Protein AF-0000000077068720 (afdb_homodimer)

Foldseek 3Di:
DFDDPVVQVVFAWDFKKKWWKDFPQPWTWIWIWTAGPVQKIKIKIKIFQADFFKKWKWWADAQDQVVHCPVLHFGAAPPPFWDFEQPDPGHRLTGPFIFGDPNGITIDIGMHRSAGCDDPNHSARHKMWIANAGQCRLPPPPPCCRGHSCRHHTGIMTGMHTDDPD/DFDDPVVQVVFAWDFKKKWWKDFPQPWTKIWIWTAGPVQKIKIKIKIFQADFFKKWKWWADAQDQVVHCPVLHFGAAPPPFWDFEQPDPGHRLTGPFIFGDPNGITIDIGMHRSAGCDDPSHSARHKMWIANAGQCRLPPPDPCCRGHSCRHHTGIMTGMHTDDPD

InterPro domains:
  IPR001424 Superoxide dismutase, copper/zinc binding domain [PF00080] (27-160)
  IPR001424 Superoxide dismutase, copper/zinc binding domain [PR00068] (56-78)
  IPR001424 Superoxide dismutase, copper/zinc binding domain [PR00068] (92-101)
  IPR001424 Superoxide dismutase, copper/zinc binding domain [PR00068] (110-132)
  IPR001424 Superoxide dismutase, copper/zinc binding domain [PR00068] (135-161)
  IPR001424 Superoxide dismutase, copper/zinc binding domain [cd00305] (16-157)
  IPR018152 Superoxide dismutase, copper/zinc, binding site [PS00087] (56-66)
  IPR018152 Superoxide dismutase, copper/zinc, binding site [PS00332] (149-160)
  IPR024134 Superoxide dismutase (Cu/Zn) / superoxide dismutase copper chaperone [PTHR10003] (12-163)
  IPR036423 Superoxide dismutase-like, copper/zinc binding domain superfamily [G3DSA:2.60.40.200] (13-165)
  IPR036423 Superoxide dismutase-like, copper/zinc binding domain superfamily [SSF49329] (17-161)

Solvent-accessible surface area (backbone atoms only — not comparable to full-atom values): 15908 Å² total; per-residue (Å²): 99,67,56,56,66,70,65,48,73,75,37,60,74,74,42,31,33,30,23,58,34,44,39,94,75,66,25,33,34,43,40,38,38,39,22,23,72,84,41,36,20,40,37,36,38,39,37,33,66,41,67,64,44,47,17,14,31,33,30,22,55,16,16,26,54,90,67,43,58,65,49,15,58,57,62,24,41,93,81,72,49,46,30,19,30,58,46,43,85,61,25,26,48,20,30,60,30,62,47,64,23,81,50,44,77,20,71,44,75,49,57,38,67,59,54,29,71,57,74,95,65,30,44,54,8,10,16,45,37,36,25,64,28,45,41,47,38,37,66,73,72,50,95,46,10,50,68,62,12,57,13,68,54,71,50,24,28,25,42,24,5,32,39,80,68,126,98,68,56,58,67,70,65,47,73,74,39,59,74,73,41,32,32,30,23,57,34,43,40,92,74,66,27,33,32,42,39,38,39,39,24,25,72,84,41,36,19,41,37,34,40,39,37,32,65,40,66,63,42,46,18,14,32,33,30,22,55,15,15,26,54,89,67,44,55,66,49,13,58,57,63,22,40,94,80,72,50,46,31,19,31,59,46,45,85,62,25,25,51,19,30,58,31,60,47,64,23,82,50,45,78,20,72,44,75,49,57,38,66,58,55,28,73,57,73,97,66,30,45,55,6,10,17,45,37,37,25,63,28,45,40,48,38,36,66,74,74,51,94,47,11,49,69,63,12,57,14,67,55,70,49,28,29,25,41,24,6,32,38,79,69,129

Radius of gyration: 20.24 Å; Cα contacts (8 Å, |Δi|>4): 1015; chains: 2; bounding box: 41×58×46 Å

Sequence (332 aa):
MAVDKAKFETSPPVARAVCILASSDDVKGTIEFIQNEQGITKVTGKVTSLAPGDHGFHIHQFGDYTSGCVSAGSHFNPAGKNHGGPRDGERHAGDLGNITSTGGDTKIELYDDQIPLTGPNSIIGRSVVVHADPDDLGKDGHPDSLTTGHAGARLACGVIGSTKLQMAVDKAKFETSPPVARAVCILASSDDVKGTIEFIQNEQGITKVTGKVTSLAPGDHGFHIHQFGDYTSGCVSAGSHFNPAGKNHGGPRDGERHAGDLGNITSTGGDTKIELYDDQIPLTGPNSIIGRSVVVHADPDDLGKDGHPDSLTTGHAGARLACGVIGSTKLQ

Nearest PDB structures (foldseek):
  4oja-assembly1_A-2  TM=9.732E-01  e=2.237E-21  Hydra vulgaris
  1xso-assembly1_B  TM=9.832E-01  e=4.461E-20  Xenopus laevis
  2zkx-assembly1_B  TM=9.744E-01  e=2.936E-19  Homo sapiens
  3cqp-assembly2_B  TM=9.691E-01  e=7.924E-17  Homo sapiens
  6fp6-assembly10_T  TM=9.592E-01  e=7.092E-17  Homo sapiens

Structure (mmCIF, N/CA/C/O backbone):
data_AF-0000000077068720-model_v1
#
loop_
_entity.id
_entity.type
_entity.pdbx_description
1 polymer 'Superoxide dismutase'
#
loop_
_atom_site.group_PDB
_atom_site.id
_atom_site.type_symbol
_atom_site.label_atom_id
_atom_site.label_alt_id
_atom_site.label_comp_id
_atom_site.label_asym_id
_atom_site.label_entity_id
_atom_site.label_seq_id
_atom_site.pdbx_PDB_ins_code
_atom_site.Cartn_x
_atom_site.Cartn_y
_atom_site.Cartn_z
_atom_site.occupancy
_atom_site.B_iso_or_equiv
_atom_site.auth_seq_id
_atom_site.auth_comp_id
_atom_site.auth_asym_id
_atom_site.auth_atom_id
_atom_site.pdbx_PDB_model_num
ATOM 1 N N . MET A 1 1 ? -4.273 28.109 0.406 1 55.69 1 MET A N 1
ATOM 2 C CA . MET A 1 1 ? -5.652 28.203 0.87 1 55.69 1 MET A CA 1
ATOM 3 C C . MET A 1 1 ? -6.277 26.812 0.983 1 55.69 1 MET A C 1
ATOM 5 O O . MET A 1 1 ? -5.918 25.906 0.231 1 55.69 1 MET A O 1
ATOM 9 N N . ALA A 1 2 ? -7.016 26.609 2.133 1 65.44 2 ALA A N 1
ATOM 10 C CA . ALA A 1 2 ? -7.699 25.328 2.344 1 65.44 2 ALA A CA 1
ATOM 11 C C . ALA A 1 2 ? -8.609 25 1.166 1 65.44 2 ALA A C 1
ATOM 13 O O . ALA A 1 2 ? -9.266 25.875 0.605 1 65.44 2 ALA A O 1
ATOM 14 N N . VAL A 1 3 ? -8.383 23.844 0.669 1 76.69 3 VAL A N 1
ATOM 15 C CA . VAL A 1 3 ? -9.211 23.375 -0.442 1 76.69 3 VAL A CA 1
ATOM 16 C C . VAL A 1 3 ? -10.688 23.516 -0.076 1 76.69 3 VAL A C 1
ATOM 18 O O . VAL A 1 3 ? -11.07 23.281 1.072 1 76.69 3 VAL A O 1
ATOM 21 N N . ASP A 1 4 ? -11.398 24.047 -0.954 1 74.69 4 ASP A N 1
ATOM 22 C CA . ASP A 1 4 ? -12.828 24.297 -0.794 1 74.69 4 ASP A CA 1
ATOM 23 C C . ASP A 1 4 ? -13.633 23 -0.887 1 74.69 4 ASP A C 1
ATOM 25 O O . ASP A 1 4 ? -13.688 22.375 -1.948 1 74.69 4 ASP A O 1
ATOM 29 N N . LYS A 1 5 ? -14.312 22.578 0.164 1 85.12 5 LYS A N 1
ATOM 30 C CA . LYS A 1 5 ? -15.18 21.406 0.21 1 85.12 5 LYS A CA 1
ATOM 31 C C . LYS A 1 5 ? -16.234 21.453 -0.891 1 85.12 5 LYS A C 1
ATOM 33 O O . LYS A 1 5 ? -16.578 20.438 -1.487 1 85.12 5 LYS A O 1
ATOM 38 N N . ALA A 1 6 ? -16.75 22.641 -1.134 1 85.56 6 ALA A N 1
ATOM 39 C CA . ALA A 1 6 ? -17.797 22.812 -2.15 1 85.56 6 ALA A CA 1
ATOM 40 C C . ALA A 1 6 ? -17.281 22.391 -3.527 1 85.56 6 ALA A C 1
ATOM 42 O O . ALA A 1 6 ? -18.031 21.844 -4.332 1 85.56 6 ALA A O 1
ATOM 43 N N . LYS A 1 7 ? -16.047 22.672 -3.738 1 87 7 LYS A N 1
ATOM 44 C CA . LYS A 1 7 ? -15.469 22.297 -5.031 1 87 7 LYS A CA 1
ATOM 45 C C . LYS A 1 7 ? -15.336 20.797 -5.168 1 87 7 LYS A C 1
ATOM 47 O O . LYS A 1 7 ? -15.422 20.25 -6.277 1 87 7 LYS A O 1
ATOM 52 N N . PHE A 1 8 ? -15.156 20.078 -4.055 1 92.06 8 PHE A N 1
ATOM 53 C CA . PHE A 1 8 ? -15.078 18.625 -4.09 1 92.06 8 PHE A CA 1
ATOM 54 C C . PHE A 1 8 ? -16.422 18.016 -4.465 1 92.06 8 PHE A C 1
ATOM 56 O O . PHE A 1 8 ? -16.5 17.078 -5.262 1 92.06 8 PHE A O 1
ATOM 63 N N . GLU A 1 9 ? -17.484 18.516 -4.031 1 90.5 9 GLU A N 1
ATOM 64 C CA . GLU A 1 9 ? -18.812 17.922 -4.156 1 90.5 9 GLU A CA 1
ATOM 65 C C . GLU A 1 9 ? -19.375 18.141 -5.555 1 90.5 9 GLU A C 1
ATOM 67 O O . GLU A 1 9 ? -20.359 17.5 -5.938 1 90.5 9 GLU A O 1
ATOM 72 N N . THR A 1 10 ? -18.781 18.922 -6.281 1 89.88 10 THR A N 1
ATOM 73 C CA . THR A 1 10 ? -19.359 19.297 -7.57 1 89.88 10 THR A CA 1
ATOM 74 C C . THR A 1 10 ? -18.812 18.391 -8.68 1 89.88 10 THR A C 1
ATOM 76 O O . THR A 1 10 ? -19.156 18.578 -9.852 1 89.88 10 THR A O 1
ATOM 79 N N . SER A 1 11 ? -17.953 17.531 -8.383 1 92.94 11 SER A N 1
ATOM 80 C CA . SER A 1 11 ? -17.344 16.672 -9.375 1 92.94 11 SER A CA 1
ATOM 81 C C . SER A 1 11 ? -17.344 15.211 -8.922 1 92.94 11 SER A C 1
ATOM 83 O O . SER A 1 11 ? -17.219 14.938 -7.723 1 92.94 11 SER A O 1
ATOM 85 N N . PRO A 1 12 ? -17.516 14.305 -9.789 1 95 12 PRO A N 1
ATOM 86 C CA . PRO A 1 12 ? -17.578 12.883 -9.422 1 95 12 PRO A CA 1
ATOM 87 C C . PRO A 1 12 ? -16.219 12.336 -8.977 1 95 12 PRO A C 1
ATOM 89 O O . PRO A 1 12 ? -15.172 12.844 -9.398 1 95 12 PRO A O 1
ATOM 92 N N . PRO A 1 13 ? -16.25 11.289 -8.195 1 96.69 13 PRO A N 1
ATOM 93 C CA . PRO A 1 13 ? -15.008 10.625 -7.824 1 96.69 13 PRO A CA 1
ATOM 94 C C . PRO A 1 13 ? -14.344 9.906 -9 1 96.69 13 PRO A C 1
ATOM 96 O O . PRO A 1 13 ? -15.039 9.375 -9.867 1 96.69 13 PRO A O 1
ATOM 99 N N . VAL A 1 14 ? -12.969 9.891 -9 1 97.06 14 VAL A N 1
ATOM 100 C CA . VAL A 1 14 ? -12.273 9.211 -10.094 1 97.06 14 VAL A CA 1
ATOM 101 C C . VAL A 1 14 ? -11.367 8.117 -9.523 1 97.06 14 VAL A C 1
ATOM 103 O O . VAL A 1 14 ? -10.898 7.246 -10.258 1 97.06 14 VAL A O 1
ATOM 106 N N . ALA A 1 15 ? -11.102 8.109 -8.266 1 97.94 15 ALA A N 1
ATOM 107 C CA . ALA A 1 15 ? -10.25 7.109 -7.625 1 97.94 15 ALA A CA 1
ATOM 108 C C . ALA A 1 15 ? -10.539 7.02 -6.133 1 97.94 15 ALA A C 1
ATOM 110 O O . ALA A 1 15 ? -11 7.988 -5.52 1 97.94 15 ALA A O 1
ATOM 111 N N . ARG A 1 16 ? -10.32 5.867 -5.547 1 98.5 16 ARG A N 1
ATOM 112 C CA . ARG A 1 16 ? -10.469 5.617 -4.117 1 98.5 16 ARG A CA 1
ATOM 113 C C . ARG A 1 16 ? -9.305 4.801 -3.576 1 98.5 16 ARG A C 1
ATOM 115 O O . ARG A 1 16 ? -8.719 3.99 -4.301 1 98.5 16 ARG A O 1
ATOM 122 N N . ALA A 1 17 ? -8.961 5.012 -2.383 1 98.81 17 ALA A N 1
ATOM 123 C CA . ALA A 1 17 ? -7.895 4.305 -1.687 1 98.81 17 ALA A CA 1
ATOM 124 C C . ALA A 1 17 ? -8.203 4.168 -0.198 1 98.81 17 ALA A C 1
ATOM 126 O O . ALA A 1 17 ? -9.141 4.793 0.307 1 98.81 17 ALA A O 1
ATOM 127 N N . VAL A 1 18 ? -7.469 3.312 0.4 1 98.75 18 VAL A N 1
ATOM 128 C CA . VAL A 1 18 ? -7.652 3.094 1.831 1 98.75 18 VAL A CA 1
ATOM 129 C C . VAL A 1 18 ? -6.309 2.779 2.48 1 98.75 18 VAL A C 1
ATOM 131 O O . VAL A 1 18 ? -5.402 2.254 1.828 1 98.75 18 VAL A O 1
ATOM 134 N N . CYS A 1 19 ? -6.156 3.125 3.664 1 98.44 19 CYS A N 1
ATOM 135 C CA . CYS A 1 19 ? -5.004 2.832 4.508 1 98.44 19 CYS A CA 1
ATOM 136 C C . CYS A 1 19 ? -5.441 2.307 5.867 1 98.44 19 CYS A C 1
ATOM 138 O O . CYS A 1 19 ? -6.25 2.938 6.551 1 98.44 19 CYS A O 1
ATOM 140 N N . ILE A 1 20 ? -4.984 1.198 6.211 1 96.88 20 ILE A N 1
ATOM 141 C CA . ILE A 1 20 ? -5.184 0.667 7.555 1 96.88 20 ILE A CA 1
ATOM 142 C C . ILE A 1 20 ? -3.947 0.951 8.406 1 96.88 20 ILE A C 1
ATOM 144 O O . ILE A 1 20 ? -2.846 0.5 8.086 1 96.88 20 ILE A O 1
ATOM 148 N N . LEU A 1 21 ? -4.164 1.726 9.406 1 96.56 21 LEU A N 1
ATOM 149 C CA . LEU A 1 21 ? -3.09 2.07 10.336 1 96.56 21 LEU A CA 1
ATOM 150 C C . LEU A 1 21 ? -2.887 0.965 11.367 1 96.56 21 LEU A C 1
ATOM 152 O O . LEU A 1 21 ? -3.857 0.427 11.898 1 96.56 21 LEU A O 1
ATOM 156 N N . ALA A 1 22 ? -1.595 0.69 11.609 1 86.69 22 ALA A N 1
ATOM 157 C CA . ALA A 1 22 ? -1.283 -0.235 12.695 1 86.69 22 ALA A CA 1
ATOM 158 C C . ALA A 1 22 ? -0.003 0.176 13.414 1 86.69 22 ALA A C 1
ATOM 160 O O . ALA A 1 22 ? 0.826 0.898 12.859 1 86.69 22 ALA A O 1
ATOM 161 N N . SER A 1 23 ? 0.028 -0.094 14.664 1 82.5 23 SER A N 1
ATOM 162 C CA . SER A 1 23 ? 1.152 0.204 15.547 1 82.5 23 SER A CA 1
ATOM 163 C C . SER A 1 23 ? 1.384 -0.922 16.547 1 82.5 23 SER A C 1
ATOM 165 O O . SER A 1 23 ? 0.547 -1.817 16.688 1 82.5 23 SER A O 1
ATOM 167 N N . SER A 1 24 ? 2.521 -0.772 17.094 1 75.62 24 SER A N 1
ATOM 168 C CA . SER A 1 24 ? 2.779 -1.662 18.219 1 75.62 24 SER A CA 1
ATOM 169 C C . SER A 1 24 ? 2.09 -1.164 19.484 1 75.62 24 SER A C 1
ATOM 171 O O . SER A 1 24 ? 1.878 -1.932 20.438 1 75.62 24 SER A O 1
ATOM 173 N N . ASP A 1 25 ? 1.642 0.045 19.547 1 76.75 25 ASP A N 1
ATOM 174 C CA . ASP A 1 25 ? 1.131 0.675 20.766 1 76.75 25 ASP A CA 1
ATOM 175 C C . ASP A 1 25 ? -0.392 0.79 20.719 1 76.75 25 ASP A C 1
ATOM 177 O O . ASP A 1 25 ? -0.971 1.664 21.375 1 76.75 25 ASP A O 1
ATOM 181 N N . ASP A 1 26 ? -1.127 0.053 20.016 1 88.75 26 ASP A N 1
ATOM 182 C CA . ASP A 1 26 ? -2.578 -0.103 20.016 1 88.75 26 ASP A CA 1
ATOM 183 C C . ASP A 1 26 ? -3.25 0.985 19.188 1 88.75 26 ASP A C 1
ATOM 185 O O . ASP A 1 26 ? -4.477 1.014 19.062 1 88.75 26 ASP A O 1
ATOM 189 N N . VAL A 1 27 ? -2.412 2.01 18.906 1 94.56 27 VAL A N 1
ATOM 190 C CA . VAL A 1 27 ? -2.982 2.996 18 1 94.56 27 VAL A CA 1
ATOM 191 C C . VAL A 1 27 ? -3.359 2.322 16.672 1 94.56 27 VAL A C 1
ATOM 193 O O . VAL A 1 27 ? -2.518 1.691 16.031 1 94.56 27 VAL A O 1
ATOM 196 N N . LYS A 1 28 ? -4.621 2.414 16.297 1 95.06 28 LYS A N 1
ATOM 197 C CA . LYS A 1 28 ? -5.152 1.796 15.094 1 95.06 28 LYS A CA 1
ATOM 198 C C . LYS A 1 28 ? -6.105 2.738 14.367 1 95.06 28 LYS A C 1
ATOM 200 O O . LYS A 1 28 ? -6.582 3.717 14.945 1 95.06 28 LYS A O 1
ATOM 205 N N . GLY A 1 29 ? -6.312 2.43 13.125 1 96.75 29 GLY A N 1
ATOM 206 C CA . GLY A 1 29 ? -7.262 3.256 12.398 1 96.75 29 GLY A CA 1
ATOM 207 C C . GLY A 1 29 ? -7.398 2.873 10.938 1 96.75 29 GLY A C 1
ATOM 208 O O . GLY A 1 29 ? -6.625 2.057 10.43 1 96.75 29 GLY A O 1
ATOM 209 N N . THR A 1 30 ? -8.43 3.357 10.359 1 98.06 30 THR A N 1
ATOM 210 C CA . THR A 1 30 ? -8.656 3.24 8.922 1 98.06 30 THR A CA 1
ATOM 211 C C . THR A 1 30 ? -8.883 4.613 8.297 1 98.06 30 THR A C 1
ATOM 213 O O . THR A 1 30 ? -9.703 5.395 8.781 1 98.06 30 THR A O 1
ATOM 216 N N . ILE A 1 31 ? -8.109 4.926 7.324 1 98.75 31 ILE A N 1
ATOM 217 C CA . ILE A 1 31 ? -8.195 6.188 6.602 1 98.75 31 ILE A CA 1
ATOM 218 C C . ILE A 1 31 ? -8.633 5.926 5.16 1 98.75 31 ILE A C 1
ATOM 220 O O . ILE A 1 31 ? -8.07 5.062 4.484 1 98.75 31 ILE A O 1
ATOM 224 N N . GLU A 1 32 ? -9.57 6.645 4.699 1 98.69 32 GLU A N 1
ATOM 225 C CA . GLU A 1 32 ? -10.078 6.527 3.336 1 98.69 32 GLU A CA 1
ATOM 226 C C . GLU A 1 32 ? -9.766 7.781 2.525 1 98.69 32 GLU A C 1
ATOM 228 O O . GLU A 1 32 ? -9.828 8.898 3.047 1 98.69 32 GLU A O 1
ATOM 233 N N . PHE A 1 33 ? -9.523 7.602 1.296 1 98.75 33 PHE A N 1
ATOM 234 C CA . PHE A 1 33 ? -9.25 8.672 0.347 1 98.75 33 PHE A CA 1
ATOM 235 C C . PHE A 1 33 ? -10.18 8.586 -0.858 1 98.75 33 PHE A C 1
ATOM 237 O O . PHE A 1 33 ? -10.375 7.504 -1.414 1 98.75 33 PHE A O 1
ATOM 244 N N . ILE A 1 34 ? -10.703 9.695 -1.232 1 98.5 34 ILE A N 1
ATOM 245 C CA . ILE A 1 34 ? -11.484 9.789 -2.461 1 98.5 34 ILE A CA 1
ATOM 246 C C . ILE A 1 34 ? -11.031 11.008 -3.268 1 98.5 34 ILE A C 1
ATOM 248 O O . ILE A 1 34 ? -11.062 12.133 -2.77 1 98.5 34 ILE A O 1
ATOM 252 N N . GLN A 1 35 ? -10.609 10.766 -4.43 1 98.12 35 GLN A N 1
ATOM 253 C CA . GLN A 1 35 ? -10.234 11.859 -5.32 1 98.12 35 GLN A CA 1
ATOM 254 C C . GLN A 1 35 ? -11.328 12.125 -6.355 1 98.12 35 GLN A C 1
ATOM 256 O O . GLN A 1 35 ? -11.875 11.188 -6.945 1 98.12 35 GLN A O 1
ATOM 261 N N . ASN A 1 36 ? -11.594 13.383 -6.547 1 97.25 36 ASN A N 1
ATOM 262 C CA . ASN A 1 36 ? -12.555 13.711 -7.598 1 97.25 36 ASN A CA 1
ATOM 263 C C . ASN A 1 36 ? -11.859 14.141 -8.883 1 97.25 36 ASN A C 1
ATOM 265 O O . ASN A 1 36 ? -10.625 14.18 -8.945 1 97.25 36 ASN A O 1
ATOM 269 N N . GLU A 1 37 ? -12.602 14.477 -9.883 1 95.81 37 GLU A N 1
ATOM 270 C CA . GLU A 1 37 ? -12.086 14.789 -11.211 1 95.81 37 GLU A CA 1
ATOM 271 C C . GLU A 1 37 ? -11.289 16.094 -11.203 1 95.81 37 GLU A C 1
ATOM 273 O O . GLU A 1 37 ? -10.484 16.344 -12.109 1 95.81 37 GLU A O 1
ATOM 278 N N . GLN A 1 38 ? -11.516 16.922 -10.25 1 94.31 38 GLN A N 1
ATOM 279 C CA . GLN A 1 38 ? -10.836 18.203 -10.18 1 94.31 38 GLN A CA 1
ATOM 280 C C . GLN A 1 38 ? -9.508 18.078 -9.438 1 94.31 38 GLN A C 1
ATOM 282 O O . GLN A 1 38 ? -8.805 19.078 -9.242 1 94.31 38 GLN A O 1
ATOM 287 N N . GLY A 1 39 ? -9.25 16.922 -8.953 1 95.12 39 GLY A N 1
ATOM 288 C CA . GLY A 1 39 ? -7.953 16.688 -8.344 1 95.12 39 GLY A CA 1
ATOM 289 C C . GLY A 1 39 ? -7.957 16.875 -6.84 1 95.12 39 GLY A C 1
ATOM 290 O O . GLY A 1 39 ? -6.906 16.828 -6.199 1 95.12 39 GLY A O 1
ATOM 291 N N . ILE A 1 40 ? -9.125 17.125 -6.297 1 97.12 40 ILE A N 1
ATOM 292 C CA . ILE A 1 40 ? -9.242 17.266 -4.852 1 97.12 40 ILE A CA 1
ATOM 293 C C . ILE A 1 40 ? -9.43 15.898 -4.203 1 97.12 40 ILE A C 1
ATOM 295 O O . ILE A 1 40 ? -10.219 15.086 -4.684 1 97.12 40 ILE A O 1
ATOM 299 N N . THR A 1 41 ? -8.68 15.648 -3.186 1 98.12 41 THR A N 1
ATOM 300 C CA . THR A 1 41 ? -8.812 14.406 -2.434 1 98.12 41 THR A CA 1
ATOM 301 C C . THR A 1 41 ? -9.461 14.664 -1.077 1 98.12 41 THR A C 1
ATOM 303 O O . THR A 1 41 ? -8.992 15.508 -0.309 1 98.12 41 THR A O 1
ATOM 306 N N . LYS A 1 42 ? -10.555 13.992 -0.859 1 98.19 42 LYS A N 1
ATOM 307 C CA . LYS A 1 42 ? -11.164 13.953 0.466 1 98.19 42 LYS A CA 1
ATOM 308 C C . LYS A 1 42 ? -10.555 12.844 1.318 1 98.19 42 LYS A C 1
ATOM 310 O O . LYS A 1 42 ? -10.398 11.711 0.852 1 98.19 42 LYS A O 1
ATOM 315 N N . VAL A 1 43 ? -10.164 13.18 2.518 1 98.5 43 VAL A N 1
ATOM 316 C CA . VAL A 1 43 ? -9.617 12.234 3.486 1 98.5 43 VAL A CA 1
ATOM 317 C C . VAL A 1 43 ? -10.578 12.086 4.664 1 98.5 43 VAL A C 1
ATOM 319 O O . VAL A 1 43 ? -10.938 13.078 5.305 1 98.5 43 VAL A O 1
ATOM 322 N N . THR A 1 44 ? -10.992 10.875 4.887 1 98.44 44 THR A N 1
ATOM 323 C CA . THR A 1 44 ? -11.867 10.586 6.02 1 98.44 44 THR A CA 1
ATOM 324 C C . THR A 1 44 ? -11.391 9.344 6.766 1 98.44 44 THR A C 1
ATOM 326 O O . THR A 1 44 ? -10.594 8.562 6.234 1 98.44 44 THR A O 1
ATOM 329 N N . GLY A 1 45 ? -11.891 9.211 7.992 1 98.25 45 GLY A N 1
ATOM 330 C CA . GLY A 1 45 ? -11.547 8.016 8.742 1 98.25 45 GLY A CA 1
ATOM 331 C C . GLY A 1 45 ? -11.594 8.211 10.242 1 98.25 45 GLY A C 1
ATOM 332 O O . GLY A 1 45 ? -12.242 9.141 10.734 1 98.25 45 GLY A O 1
ATOM 333 N N . LYS A 1 46 ? -10.961 7.242 10.797 1 97.81 46 LYS A N 1
ATOM 334 C CA . LYS A 1 46 ? -10.945 7.219 12.258 1 97.81 46 LYS A CA 1
ATOM 335 C C . LYS A 1 46 ? -9.656 6.59 12.781 1 97.81 46 LYS A C 1
ATOM 337 O O . LYS A 1 46 ? -9.164 5.609 12.219 1 97.81 46 LYS A O 1
ATOM 342 N N . VAL A 1 47 ? -9.156 7.199 13.852 1 97.5 47 VAL A N 1
ATOM 343 C CA . VAL A 1 47 ? -8.023 6.645 14.586 1 97.5 47 VAL A CA 1
ATOM 344 C C . VAL A 1 47 ? -8.414 6.43 16.047 1 97.5 47 VAL A C 1
ATOM 346 O O . VAL A 1 47 ? -9.062 7.285 16.656 1 97.5 47 VAL A O 1
ATOM 349 N N . THR A 1 48 ? -7.977 5.379 16.625 1 96.31 48 THR A N 1
ATOM 350 C CA . THR A 1 48 ? -8.328 5.062 18 1 96.31 48 THR A CA 1
ATOM 351 C C . THR A 1 48 ? -7.078 4.953 18.859 1 96.31 48 THR A C 1
ATOM 353 O O . THR A 1 48 ? -5.977 4.742 18.359 1 96.31 48 THR A O 1
ATOM 356 N N . SER A 1 49 ? -7.266 5.211 20.203 1 95.56 49 SER A N 1
ATOM 357 C CA . SER A 1 49 ? -6.262 5.023 21.234 1 95.56 49 SER A CA 1
ATOM 358 C C . SER A 1 49 ? -5.18 6.09 21.156 1 95.56 49 SER A C 1
ATOM 360 O O . SER A 1 49 ? -4.027 5.84 21.516 1 95.56 49 SER A O 1
ATOM 362 N N . LEU A 1 50 ? -5.547 7.203 20.625 1 95.56 50 LEU A N 1
ATOM 363 C CA . LEU A 1 50 ? -4.652 8.352 20.703 1 95.56 50 LEU A CA 1
ATOM 364 C C . LEU A 1 50 ? -4.848 9.102 22.016 1 95.56 50 LEU A C 1
ATOM 366 O O . LEU A 1 50 ? -5.98 9.289 22.469 1 95.56 50 LEU A O 1
ATOM 370 N N . ALA A 1 51 ? -3.781 9.484 22.578 1 95.69 51 ALA A N 1
ATOM 371 C CA . ALA A 1 51 ? -3.875 10.359 23.734 1 95.69 51 ALA A CA 1
ATOM 372 C C . ALA A 1 51 ? -4.543 11.688 23.375 1 95.69 51 ALA A C 1
ATOM 374 O O . ALA A 1 51 ? -4.473 12.133 22.234 1 95.69 51 ALA A O 1
ATOM 375 N N . PRO A 1 52 ? -5.184 12.297 24.344 1 97.88 52 PRO A N 1
ATOM 376 C CA . PRO A 1 52 ? -5.781 13.602 24.062 1 97.88 52 PRO A CA 1
ATOM 377 C C . PRO A 1 52 ? -4.762 14.625 23.562 1 97.88 52 PRO A C 1
ATOM 379 O O . PRO A 1 52 ? -3.621 14.641 24.031 1 97.88 52 PRO A O 1
ATOM 382 N N . GLY A 1 53 ? -5.305 15.492 22.641 1 98.31 53 GLY A N 1
ATOM 383 C CA . GLY A 1 53 ? -4.445 16.531 22.094 1 98.31 53 GLY A CA 1
ATOM 384 C C . GLY A 1 53 ? -4.25 16.422 20.594 1 98.31 53 GLY A C 1
ATOM 385 O O . GLY A 1 53 ? -4.941 15.648 19.922 1 98.31 53 GLY A O 1
ATOM 386 N N . ASP A 1 54 ? -3.363 17.234 20.078 1 98.44 54 ASP A N 1
ATOM 387 C CA . ASP A 1 54 ? -3.047 17.25 18.656 1 98.44 54 ASP A CA 1
ATOM 388 C C . ASP A 1 54 ? -1.936 16.25 18.328 1 98.44 54 ASP A C 1
ATOM 390 O O . ASP A 1 54 ? -1 16.078 19.109 1 98.44 54 ASP A O 1
ATOM 394 N N . HIS A 1 55 ? -2.037 15.672 17.25 1 98.44 55 HIS A N 1
ATOM 395 C CA . HIS A 1 55 ? -1.047 14.742 16.719 1 98.44 55 HIS A CA 1
ATOM 396 C C . HIS A 1 55 ? -0.735 15.055 15.258 1 98.44 55 HIS A C 1
ATOM 398 O O . HIS A 1 55 ? -1.647 15.211 14.445 1 98.44 55 HIS A O 1
ATOM 404 N N . GLY A 1 56 ? 0.517 15.172 14.945 1 98.69 56 GLY A N 1
ATOM 405 C CA . GLY A 1 56 ? 0.895 15.359 13.555 1 98.69 56 GLY A CA 1
ATOM 406 C C . GLY A 1 56 ? 0.367 14.266 12.648 1 98.69 56 GLY A C 1
ATOM 407 O O . GLY A 1 56 ? 0.368 13.086 13.016 1 98.69 56 GLY A O 1
ATOM 408 N N . PHE A 1 57 ? -0.046 14.633 11.523 1 98.81 57 PHE A N 1
ATOM 409 C CA . PHE A 1 57 ? -0.657 13.758 10.531 1 98.81 57 PHE A CA 1
ATOM 410 C C . PHE A 1 57 ? -0.09 14.047 9.141 1 98.81 57 PHE A C 1
ATOM 412 O O . PHE A 1 57 ? -0.282 15.133 8.602 1 98.81 57 PHE A O 1
ATOM 419 N N . HIS A 1 58 ? 0.658 13.016 8.578 1 98.94 58 HIS A N 1
ATOM 420 C CA . HIS A 1 58 ? 1.389 13.289 7.34 1 98.94 58 HIS A CA 1
ATOM 421 C C . HIS A 1 58 ? 1.338 12.094 6.398 1 98.94 58 HIS A C 1
ATOM 423 O O . HIS A 1 58 ? 1.146 10.953 6.84 1 98.94 58 HIS A O 1
ATOM 429 N N . ILE A 1 59 ? 1.434 12.375 5.129 1 98.94 59 ILE A N 1
ATOM 430 C CA . ILE A 1 59 ? 1.822 11.367 4.152 1 98.94 59 ILE A CA 1
ATOM 431 C C . ILE A 1 59 ? 3.344 11.32 4.031 1 98.94 59 ILE A C 1
ATOM 433 O O . ILE A 1 59 ? 3.99 12.367 3.885 1 98.94 59 ILE A O 1
ATOM 437 N N . HIS A 1 60 ? 3.881 10.148 4.16 1 98.81 60 HIS A N 1
ATOM 438 C CA . HIS A 1 60 ? 5.316 9.938 4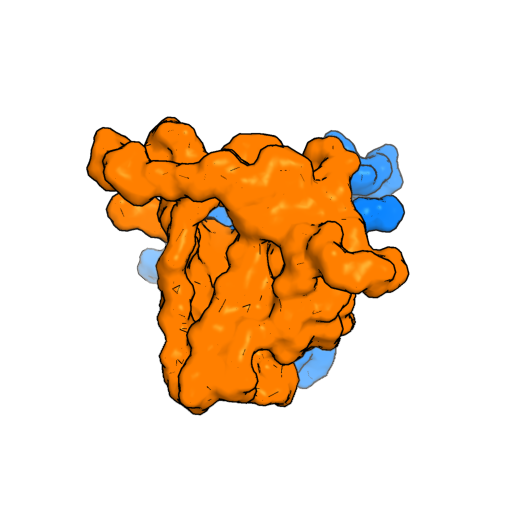 1 98.81 60 HIS A CA 1
ATOM 439 C C . HIS A 1 60 ? 5.633 9.312 2.646 1 98.81 60 HIS A C 1
ATOM 441 O O . HIS A 1 60 ? 4.746 8.758 1.99 1 98.81 60 HIS A O 1
ATOM 447 N N . GLN A 1 61 ? 6.859 9.414 2.295 1 98.06 61 GLN A N 1
ATOM 448 C CA . GLN A 1 61 ? 7.312 9.18 0.93 1 98.06 61 GLN A CA 1
ATOM 449 C C . GLN A 1 61 ? 7.223 7.695 0.574 1 98.06 61 GLN A C 1
ATOM 451 O O . GLN A 1 61 ? 6.906 7.344 -0.563 1 98.06 61 GLN A O 1
ATOM 456 N N . PHE A 1 62 ? 7.43 6.785 1.482 1 98.25 62 PHE A N 1
ATOM 457 C CA . PHE A 1 62 ? 7.52 5.367 1.149 1 98.25 62 PHE A CA 1
ATOM 458 C C . PHE A 1 62 ? 6.449 4.57 1.882 1 98.25 62 PHE A C 1
ATOM 460 O O . PHE A 1 62 ? 6.055 4.922 2.996 1 98.25 62 PHE A O 1
ATOM 467 N N . GLY A 1 63 ? 5.922 3.561 1.228 1 98.25 63 GLY A N 1
ATOM 468 C CA . GLY A 1 63 ? 5.047 2.58 1.849 1 98.25 63 GLY A CA 1
ATOM 469 C C . GLY A 1 63 ? 5.797 1.4 2.439 1 98.25 63 GLY A C 1
ATOM 470 O O . GLY A 1 63 ? 5.441 0.246 2.189 1 98.25 63 GLY A O 1
ATOM 471 N N . ASP A 1 64 ? 6.91 1.683 3.068 1 96.75 64 ASP A N 1
ATOM 472 C CA . ASP A 1 64 ? 7.801 0.712 3.699 1 96.75 64 ASP A CA 1
ATOM 473 C C . ASP A 1 64 ? 7.73 0.812 5.223 1 96.75 64 ASP A C 1
ATOM 475 O O . ASP A 1 64 ? 8.039 1.858 5.797 1 96.75 64 ASP A O 1
ATOM 479 N N . TYR A 1 65 ? 7.297 -0.277 5.902 1 92.62 65 TYR A N 1
ATOM 480 C CA . TYR A 1 65 ? 7.32 -0.246 7.359 1 92.62 65 TYR A CA 1
ATOM 481 C C . TYR A 1 65 ? 7.969 -1.506 7.922 1 92.62 65 TYR A C 1
ATOM 483 O O . TYR A 1 65 ? 7.562 -2.008 8.969 1 92.62 65 TYR A O 1
ATOM 491 N N . THR A 1 66 ? 8.977 -1.976 7.184 1 93.12 66 THR A N 1
ATOM 492 C CA . THR A 1 66 ? 9.742 -3.154 7.582 1 93.12 66 THR A CA 1
ATOM 493 C C . THR A 1 66 ? 10.461 -2.906 8.906 1 93.12 66 THR A C 1
ATOM 495 O O . THR A 1 66 ? 10.727 -3.846 9.656 1 93.12 66 THR A O 1
ATOM 498 N N . SER A 1 67 ? 10.852 -1.714 9.156 1 92.69 67 SER A N 1
ATOM 499 C CA . SER A 1 67 ? 11.438 -1.311 10.43 1 92.69 67 SER A CA 1
ATOM 500 C C . SER A 1 67 ? 10.523 -0.353 11.188 1 92.69 67 SER A C 1
ATOM 502 O O . SER A 1 67 ? 10.977 0.679 11.688 1 92.69 67 SER A O 1
ATOM 504 N N . GLY A 1 68 ? 9.25 -0.787 11.203 1 92.31 68 GLY A N 1
ATOM 505 C CA . GLY A 1 68 ? 8.297 0.158 11.758 1 92.31 68 GLY A CA 1
ATOM 506 C C . GLY A 1 68 ? 8.086 1.375 10.875 1 92.31 68 GLY A C 1
ATOM 507 O O . GLY A 1 68 ? 8.352 1.335 9.68 1 92.31 68 GLY A O 1
ATOM 508 N N . CYS A 1 69 ? 7.637 2.408 11.5 1 95.62 69 CYS A N 1
ATOM 509 C CA . CYS A 1 69 ? 7.246 3.57 10.711 1 95.62 69 CYS A CA 1
ATOM 510 C C . CYS A 1 69 ? 8.469 4.383 10.305 1 95.62 69 CYS A C 1
ATOM 512 O O . CYS A 1 69 ? 8.367 5.293 9.477 1 95.62 69 CYS A O 1
ATOM 514 N N . VAL A 1 70 ? 9.602 4.027 10.812 1 94.62 70 VAL A N 1
ATOM 515 C CA . VAL A 1 70 ? 10.82 4.742 10.469 1 94.62 70 VAL A CA 1
ATOM 516 C C . VAL A 1 70 ? 11.133 4.551 8.984 1 94.62 70 VAL A C 1
ATOM 518 O O . VAL A 1 70 ? 11.562 5.488 8.305 1 94.62 70 VAL A O 1
ATOM 521 N N . SER A 1 71 ? 10.891 3.436 8.477 1 95.81 71 SER A N 1
ATOM 522 C CA . SER A 1 71 ? 11.25 3.113 7.098 1 95.81 71 SER A CA 1
ATOM 523 C C . SER A 1 71 ? 10.289 3.773 6.109 1 95.81 71 SER A C 1
ATOM 525 O O . SER A 1 71 ? 10.508 3.711 4.898 1 95.81 71 SER A O 1
ATOM 527 N N . ALA A 1 72 ? 9.281 4.43 6.605 1 97.12 72 ALA A N 1
ATOM 528 C CA . ALA A 1 72 ? 8.375 5.184 5.746 1 97.12 72 ALA A CA 1
ATOM 529 C C . ALA A 1 72 ? 9.086 6.383 5.125 1 97.12 72 ALA A C 1
ATOM 531 O O . ALA A 1 72 ? 8.578 6.988 4.176 1 97.12 72 ALA A O 1
ATOM 532 N N . GLY A 1 73 ? 10.281 6.785 5.691 1 97.62 73 GLY A N 1
ATOM 533 C CA . GLY A 1 73 ? 11.047 7.895 5.141 1 97.62 73 GLY A CA 1
ATOM 534 C C . GLY A 1 73 ? 10.469 9.25 5.508 1 97.62 73 GLY A C 1
ATOM 535 O O . GLY A 1 73 ? 9.68 9.367 6.449 1 97.62 73 GLY A O 1
ATOM 536 N N . SER A 1 74 ? 10.945 10.32 4.828 1 98.19 74 SER A N 1
ATOM 537 C CA . SER A 1 74 ? 10.523 11.688 5.094 1 98.19 74 SER A CA 1
ATOM 538 C C . SER A 1 74 ? 9.125 11.953 4.559 1 98.19 74 SER A C 1
ATOM 540 O O . SER A 1 74 ? 8.547 11.117 3.863 1 98.19 74 SER A O 1
ATOM 542 N N . HIS A 1 75 ? 8.562 13.133 4.93 1 98.88 75 HIS A N 1
ATOM 543 C CA . HIS A 1 75 ? 7.285 13.539 4.359 1 98.88 75 HIS A CA 1
ATOM 544 C C . HIS A 1 75 ? 7.324 13.5 2.836 1 98.88 75 HIS A C 1
ATOM 546 O O . HIS A 1 75 ? 8.375 13.742 2.23 1 98.88 75 HIS A O 1
ATOM 552 N N . PHE A 1 76 ? 6.215 13.156 2.283 1 98.88 76 PHE A N 1
ATOM 553 C CA . PHE A 1 76 ? 6.059 13.258 0.837 1 98.88 76 PHE A CA 1
ATOM 554 C C . PHE A 1 76 ? 6.238 14.695 0.369 1 98.88 76 PHE A C 1
ATOM 556 O O . PHE A 1 76 ? 5.465 15.578 0.748 1 98.88 76 PHE A O 1
ATOM 563 N N . ASN A 1 77 ? 7.258 14.953 -0.489 1 98.69 77 ASN A N 1
ATOM 564 C CA . ASN A 1 77 ? 7.664 16.297 -0.87 1 98.69 77 ASN A CA 1
ATOM 565 C C . ASN A 1 77 ? 8.234 16.328 -2.285 1 98.69 77 ASN A C 1
ATOM 567 O O . ASN A 1 77 ? 9.406 16.672 -2.477 1 98.69 77 ASN A O 1
ATOM 571 N N . PRO A 1 78 ? 7.328 16.125 -3.281 1 98 78 PRO A N 1
ATOM 572 C CA . PRO A 1 78 ? 7.848 16.047 -4.648 1 98 78 PRO A CA 1
ATOM 573 C C . PRO A 1 78 ? 8.375 17.391 -5.152 1 98 78 PRO A C 1
ATOM 575 O O . PRO A 1 78 ? 9.172 17.422 -6.094 1 98 78 PRO A O 1
ATOM 578 N N . ALA A 1 79 ? 7.992 18.469 -4.527 1 97.62 79 ALA A N 1
ATOM 579 C CA . ALA A 1 79 ? 8.383 19.781 -5.02 1 97.62 79 ALA A CA 1
ATOM 580 C C . ALA A 1 79 ? 9.562 20.344 -4.223 1 97.62 79 ALA A C 1
ATOM 582 O O . ALA A 1 79 ? 10.031 21.453 -4.48 1 97.62 79 ALA A O 1
ATOM 583 N N . GLY A 1 80 ? 10.055 19.594 -3.24 1 98.06 80 GLY A N 1
ATOM 584 C CA . GLY A 1 80 ? 11.234 19.984 -2.49 1 98.06 80 GLY A CA 1
ATOM 585 C C . GLY A 1 80 ? 11.031 21.266 -1.694 1 98.06 80 GLY A C 1
ATOM 586 O O . GLY A 1 80 ? 11.914 22.125 -1.666 1 98.06 80 GLY A O 1
ATOM 587 N N . LYS A 1 81 ? 9.883 21.453 -1.081 1 98.38 81 LYS A N 1
ATOM 588 C CA . LYS A 1 81 ? 9.547 22.641 -0.312 1 98.38 81 LYS A CA 1
ATOM 589 C C . LYS A 1 81 ? 9.898 22.469 1.162 1 98.38 81 LYS A C 1
ATOM 591 O O . LYS A 1 81 ? 10.227 21.359 1.598 1 98.38 81 LYS A O 1
ATOM 596 N N . ASN A 1 82 ? 9.828 23.547 1.893 1 98.44 82 ASN A N 1
ATOM 597 C CA . ASN A 1 82 ? 9.891 23.469 3.348 1 98.44 82 ASN A CA 1
ATOM 598 C C . ASN A 1 82 ? 8.586 22.953 3.939 1 98.44 82 ASN A C 1
ATOM 600 O O . ASN A 1 82 ? 7.527 23.094 3.32 1 98.44 82 ASN A O 1
ATOM 604 N N . HIS A 1 83 ? 8.75 22.359 5.137 1 98.75 83 HIS A N 1
ATOM 605 C CA . HIS A 1 83 ? 7.559 21.938 5.855 1 98.75 83 HIS A CA 1
ATOM 606 C C . HIS A 1 83 ? 6.656 23.109 6.188 1 98.75 83 HIS A C 1
ATOM 608 O O . HIS A 1 83 ? 7.145 24.203 6.5 1 98.75 83 HIS A O 1
ATOM 614 N N . GLY A 1 84 ? 5.32 22.938 6.141 1 98.19 84 GLY A N 1
ATOM 615 C CA . GLY A 1 84 ? 4.32 23.922 6.52 1 98.19 84 GLY A CA 1
ATOM 616 C C . GLY A 1 84 ? 3.004 23.297 6.953 1 98.19 84 GLY A C 1
ATOM 617 O O . GLY A 1 84 ? 2.936 22.109 7.23 1 98.19 84 GLY A O 1
ATOM 618 N N . GLY A 1 85 ? 1.971 24.125 7.156 1 96.88 85 GLY A N 1
ATOM 619 C CA . GLY A 1 85 ? 0.631 23.656 7.484 1 96.88 85 GLY A CA 1
ATOM 620 C C . GLY A 1 85 ? -0.213 23.344 6.262 1 96.88 85 GLY A C 1
ATOM 621 O O . GLY A 1 85 ? 0.162 23.703 5.141 1 96.88 85 GLY A O 1
ATOM 622 N N . PRO A 1 86 ? -1.321 22.641 6.477 1 95.62 86 PRO A N 1
ATOM 623 C CA . PRO A 1 86 ? -2.154 22.172 5.367 1 95.62 86 PRO A CA 1
ATOM 624 C C . PRO A 1 86 ? -2.734 23.312 4.535 1 95.62 86 PRO A C 1
ATOM 626 O O . PRO A 1 86 ? -3.189 23.094 3.412 1 95.62 86 PRO A O 1
ATOM 629 N N . ARG A 1 87 ? -2.633 24.547 5.039 1 93.81 87 ARG A N 1
ATOM 630 C CA . ARG A 1 87 ? -3.197 25.672 4.316 1 93.81 87 ARG A CA 1
ATOM 631 C C . ARG A 1 87 ? -2.1 26.594 3.793 1 93.81 87 ARG A C 1
ATOM 633 O O . ARG A 1 87 ? -2.383 27.625 3.188 1 93.81 87 ARG A O 1
ATOM 640 N N . ASP A 1 88 ? -0.92 26.203 4 1 95.88 88 ASP A N 1
ATOM 641 C CA . ASP A 1 88 ? 0.211 27.016 3.574 1 95.88 88 ASP A CA 1
ATOM 642 C C . ASP A 1 88 ? 0.569 26.734 2.115 1 95.88 88 ASP A C 1
ATOM 644 O O . ASP A 1 88 ? 0.461 25.609 1.648 1 95.88 88 ASP A O 1
ATOM 648 N N . GLY A 1 89 ? 0.983 27.828 1.393 1 93.75 89 GLY A N 1
ATOM 649 C CA . GLY A 1 89 ? 1.536 27.625 0.062 1 93.75 89 GLY A CA 1
ATOM 650 C C . GLY A 1 89 ? 2.883 26.922 0.072 1 93.75 89 GLY A C 1
ATOM 651 O O . GLY A 1 89 ? 3.197 26.156 -0.843 1 93.75 89 GLY A O 1
ATOM 652 N N . GLU A 1 90 ? 3.713 27.344 1.006 1 96.88 90 GLU A N 1
ATOM 653 C CA . GLU A 1 90 ? 4.992 26.688 1.238 1 96.88 90 GLU A CA 1
ATOM 654 C C . GLU A 1 90 ? 4.84 25.516 2.203 1 96.88 90 GLU A C 1
ATOM 656 O O . GLU A 1 90 ? 4.77 25.703 3.418 1 96.88 90 GLU A O 1
ATOM 661 N N . ARG A 1 91 ? 4.84 24.297 1.642 1 98.06 91 ARG A N 1
ATOM 662 C CA . ARG A 1 91 ? 4.715 23.094 2.439 1 98.06 91 ARG A CA 1
ATOM 663 C C . ARG A 1 91 ? 5.055 21.859 1.612 1 98.06 91 ARG A C 1
ATOM 665 O O . ARG A 1 91 ? 5 21.891 0.381 1 98.06 91 ARG A O 1
ATOM 672 N N . HIS A 1 92 ? 5.477 20.734 2.293 1 98.69 92 HIS A N 1
ATOM 673 C CA . HIS A 1 92 ? 5.434 19.438 1.614 1 98.69 92 HIS A CA 1
ATOM 674 C C . HIS A 1 92 ? 4.02 19.109 1.141 1 98.69 92 HIS A C 1
ATOM 676 O O . HIS A 1 92 ? 3.039 19.531 1.764 1 98.69 92 HIS A O 1
ATOM 682 N N . ALA A 1 93 ? 3.9 18.344 0.119 1 98.5 93 ALA A N 1
ATOM 683 C CA . ALA A 1 93 ? 2.596 17.859 -0.316 1 98.5 93 ALA A CA 1
ATOM 684 C C . ALA A 1 93 ? 1.924 17.031 0.78 1 98.5 93 ALA A C 1
ATOM 686 O O . ALA A 1 93 ? 0.705 17.094 0.954 1 98.5 93 ALA A O 1
ATOM 687 N N . GLY A 1 94 ? 2.684 16.297 1.569 1 98.81 94 GLY A N 1
ATOM 688 C CA . GLY A 1 94 ? 2.156 15.367 2.557 1 98.81 94 GLY A CA 1
ATOM 689 C C . GLY A 1 94 ? 1.873 16.016 3.896 1 98.81 94 GLY A C 1
ATOM 690 O O . GLY A 1 94 ? 1.52 15.344 4.863 1 98.81 94 GLY A O 1
ATOM 691 N N . ASP A 1 95 ? 2.041 17.312 4.016 1 98.75 95 ASP A N 1
ATOM 692 C CA . ASP A 1 95 ? 1.853 18.016 5.277 1 98.75 95 ASP A CA 1
ATOM 693 C C . ASP A 1 95 ? 0.373 18.281 5.543 1 98.75 95 ASP A C 1
ATOM 695 O O . ASP A 1 95 ? -0.126 19.375 5.27 1 98.75 95 ASP A O 1
ATOM 699 N N . LEU A 1 96 ? -0.278 17.406 6.273 1 98.5 96 LEU A N 1
ATOM 700 C CA . LEU A 1 96 ? -1.722 17.5 6.461 1 98.5 96 LEU A CA 1
ATOM 701 C C . LEU A 1 96 ? -2.053 18.094 7.828 1 98.5 96 LEU A C 1
ATOM 703 O O . LEU A 1 96 ? -3.219 18.141 8.227 1 98.5 96 LEU A O 1
ATOM 707 N N . GLY A 1 97 ? -1.06 18.5 8.539 1 98.31 97 GLY A N 1
ATOM 708 C CA . GLY A 1 97 ? -1.262 19.219 9.789 1 98.31 97 GLY A CA 1
ATOM 709 C C . GLY A 1 97 ? -1.461 18.281 10.977 1 98.31 97 GLY A C 1
ATOM 710 O O . GLY A 1 97 ? -0.657 17.375 11.203 1 98.31 97 GLY A O 1
ATOM 711 N N . ASN A 1 98 ? -2.527 18.516 11.773 1 98.56 98 ASN A N 1
ATOM 712 C CA . ASN A 1 98 ? -2.816 17.781 12.992 1 98.56 98 ASN A CA 1
ATOM 713 C C . ASN A 1 98 ? -4.203 17.141 12.945 1 98.56 98 ASN A C 1
ATOM 715 O O . ASN A 1 98 ? -5.125 17.688 12.344 1 98.56 98 ASN A O 1
ATOM 719 N N . ILE A 1 99 ? -4.309 16.016 13.539 1 98.19 99 ILE A N 1
ATOM 720 C CA . ILE A 1 99 ? -5.605 15.508 13.961 1 98.19 99 ILE A CA 1
ATOM 721 C C . ILE A 1 99 ? -5.738 15.641 15.477 1 98.19 99 ILE A C 1
ATOM 723 O O . ILE A 1 99 ? -4.758 15.508 16.219 1 98.19 99 ILE A O 1
ATOM 727 N N . THR A 1 100 ? -6.91 15.906 15.914 1 98.31 100 THR A N 1
ATOM 728 C CA . THR A 1 100 ? -7.129 16.203 17.328 1 98.31 100 THR A CA 1
ATOM 729 C C . THR A 1 100 ? -7.887 15.07 18.016 1 98.31 100 THR A C 1
ATOM 731 O O . THR A 1 100 ? -9.008 14.734 17.625 1 98.31 100 THR A O 1
ATOM 734 N N . SER A 1 101 ? -7.27 14.523 19.016 1 98.06 101 SER A N 1
ATOM 735 C CA . SER A 1 101 ? -7.891 13.461 19.797 1 98.06 101 SER A CA 1
ATOM 736 C C . SER A 1 101 ? -8.492 14.008 21.094 1 98.06 101 SER A C 1
ATOM 738 O O . SER A 1 101 ? -7.887 14.852 21.75 1 98.06 101 SER A O 1
ATOM 740 N N . THR A 1 102 ? -9.648 13.531 21.453 1 96.5 102 THR A N 1
ATOM 74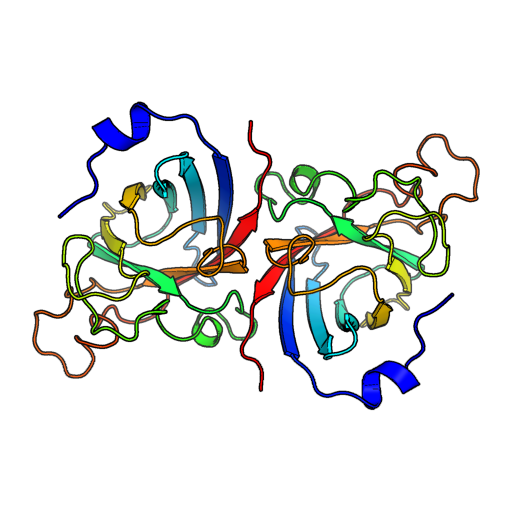1 C CA . THR A 1 102 ? -10.25 13.82 22.75 1 96.5 102 THR A CA 1
ATOM 742 C C . THR A 1 102 ? -10.055 12.656 23.703 1 96.5 102 THR A C 1
ATOM 744 O O . THR A 1 102 ? -10.609 12.648 24.812 1 96.5 102 THR A O 1
ATOM 747 N N . GLY A 1 103 ? -9.32 11.648 23.344 1 92.88 103 GLY A N 1
ATOM 748 C CA . GLY A 1 103 ? -9.102 10.453 24.156 1 92.88 103 GLY A CA 1
ATOM 749 C C . GLY A 1 103 ? -9.938 9.273 23.703 1 92.88 103 GLY A C 1
ATOM 750 O O . GLY A 1 103 ? -9.719 8.141 24.141 1 92.88 103 GLY A O 1
ATOM 751 N N . GLY A 1 104 ? -10.914 9.5 22.859 1 90.56 104 GLY A N 1
ATOM 752 C CA . GLY A 1 104 ? -11.719 8.461 22.234 1 90.56 104 GLY A CA 1
ATOM 753 C C . GLY A 1 104 ? -11.445 8.312 20.75 1 90.56 104 GLY A C 1
ATOM 754 O O . GLY A 1 104 ? -10.312 8.508 20.297 1 90.56 104 GLY A O 1
ATOM 755 N N . ASP A 1 105 ? -12.391 7.895 20.078 1 95.25 105 ASP A N 1
ATOM 756 C CA . ASP A 1 105 ? -12.273 7.82 18.625 1 95.25 105 ASP A CA 1
ATOM 757 C C . ASP A 1 105 ? -11.984 9.195 18.031 1 95.25 105 ASP A C 1
ATOM 759 O O . ASP A 1 105 ? -12.695 10.164 18.312 1 95.25 105 ASP A O 1
ATOM 763 N N . THR A 1 106 ? -10.945 9.234 17.297 1 97.62 106 THR A N 1
ATOM 764 C CA . THR A 1 106 ? -10.578 10.469 16.609 1 97.62 106 THR A CA 1
ATOM 765 C C . THR A 1 106 ? -11.055 10.438 15.164 1 97.62 106 THR A C 1
ATOM 767 O O . THR A 1 106 ? -10.516 9.695 14.344 1 97.62 106 THR A O 1
ATOM 770 N N . LYS A 1 107 ? -11.953 11.266 14.844 1 97.69 107 LYS A N 1
ATOM 771 C CA . LYS A 1 107 ? -12.477 11.336 13.484 1 97.69 107 LYS A CA 1
ATOM 772 C C . LYS A 1 107 ? -11.633 12.258 12.617 1 97.69 107 LYS A C 1
ATOM 774 O O . LYS A 1 107 ? -11.188 13.312 13.078 1 97.69 107 LYS A O 1
ATOM 779 N N . ILE A 1 108 ? -11.492 11.867 11.398 1 97.81 108 ILE A N 1
ATOM 780 C CA . ILE A 1 108 ? -10.711 12.625 10.422 1 97.81 108 ILE A CA 1
ATOM 781 C C . ILE A 1 108 ? -11.602 13.008 9.242 1 97.81 108 ILE A C 1
ATOM 783 O O . ILE A 1 108 ? -12.328 12.172 8.703 1 97.81 108 ILE A O 1
ATOM 787 N N . GLU A 1 109 ? -11.555 14.219 8.914 1 97.06 109 GLU A N 1
ATOM 788 C CA . GLU A 1 109 ? -12.133 14.727 7.676 1 97.06 109 GLU A CA 1
ATOM 789 C C . GLU A 1 109 ? -11.375 15.945 7.172 1 97.06 109 GLU A C 1
ATOM 791 O O . GLU A 1 109 ? -11.32 16.969 7.848 1 97.06 109 GLU A O 1
ATOM 796 N N . LEU A 1 110 ? -10.805 15.828 6.082 1 96.81 110 LEU A N 1
ATOM 797 C CA . LEU A 1 110 ? -10.148 16.969 5.465 1 96.81 110 LEU A CA 1
ATOM 798 C C . LEU A 1 110 ? -10.125 16.828 3.945 1 96.81 110 LEU A C 1
ATOM 800 O O . LEU A 1 110 ? -10.484 15.781 3.41 1 96.81 110 LEU A O 1
ATOM 804 N N . TYR A 1 111 ? -9.805 17.906 3.287 1 97.31 111 TYR A N 1
ATOM 805 C CA . TYR A 1 111 ? -9.664 17.984 1.837 1 97.31 111 TYR A CA 1
ATOM 806 C C . TYR A 1 111 ? -8.312 18.562 1.45 1 97.31 111 TYR A C 1
ATOM 808 O O . TYR A 1 111 ? -7.832 19.516 2.084 1 97.31 111 TYR A O 1
ATOM 816 N N . ASP A 1 112 ? -7.723 18.031 0.487 1 97.38 112 ASP A N 1
ATOM 817 C CA . ASP A 1 112 ? -6.418 18.516 0.052 1 97.38 112 ASP A CA 1
ATOM 818 C C . ASP A 1 112 ? -6.25 18.359 -1.459 1 97.38 112 ASP A C 1
ATOM 820 O O . ASP A 1 112 ? -6.773 17.422 -2.055 1 97.38 112 ASP A O 1
ATOM 824 N N . ASP A 1 113 ? -5.48 19.219 -2.1 1 96.06 113 ASP A N 1
ATOM 825 C CA . ASP A 1 113 ? -5.316 19.156 -3.549 1 96.06 113 ASP A CA 1
ATOM 826 C C . ASP A 1 113 ? -3.873 18.828 -3.924 1 96.06 113 ASP A C 1
ATOM 828 O O . ASP A 1 113 ? -3.484 18.953 -5.086 1 96.06 113 ASP A O 1
ATOM 832 N N . GLN A 1 114 ? -3.051 18.453 -2.936 1 97.31 114 GLN A N 1
ATOM 833 C CA . GLN A 1 114 ? -1.66 18.125 -3.232 1 97.31 114 GLN A CA 1
ATOM 834 C C . GLN A 1 114 ? -1.384 16.641 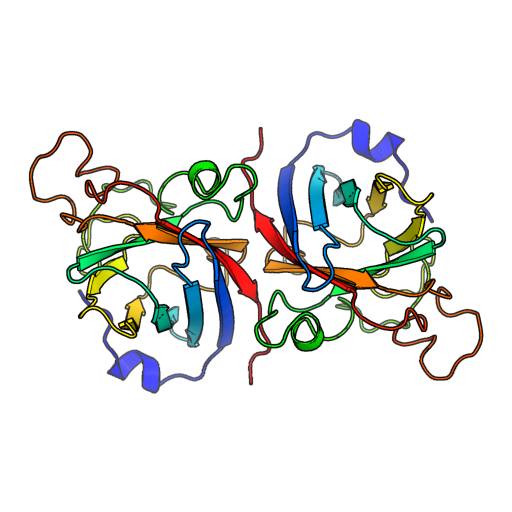-2.996 1 97.31 114 GLN A C 1
ATOM 836 O O . GLN A 1 114 ? -0.23 16.203 -3.016 1 97.31 114 GLN A O 1
ATOM 841 N N . ILE A 1 115 ? -2.4 15.859 -2.758 1 98.38 115 ILE A N 1
ATOM 842 C CA . ILE A 1 115 ? -2.221 14.43 -2.51 1 98.38 115 ILE A CA 1
ATOM 843 C C . ILE A 1 115 ? -3.111 13.625 -3.453 1 98.38 115 ILE A C 1
ATOM 845 O O . ILE A 1 115 ? -4.023 12.922 -3.01 1 98.38 115 ILE A O 1
ATOM 849 N N . PRO A 1 116 ? -2.779 13.672 -4.719 1 98.5 116 PRO A N 1
ATOM 850 C CA . PRO A 1 116 ? -3.6 12.938 -5.688 1 98.5 116 PRO A CA 1
ATOM 851 C C . PRO A 1 116 ? -3.471 11.43 -5.551 1 98.5 116 PRO A C 1
ATOM 853 O O . PRO A 1 116 ? -2.482 10.938 -5 1 98.5 116 PRO A O 1
ATOM 856 N N . LEU A 1 117 ? -4.484 10.688 -6.078 1 98.44 117 LEU A N 1
ATOM 857 C CA . LEU A 1 117 ? -4.453 9.227 -6.148 1 98.44 117 LEU A CA 1
ATOM 858 C C . LEU A 1 117 ? -4.078 8.758 -7.547 1 98.44 117 LEU A C 1
ATOM 860 O O . LEU A 1 117 ? -3.867 7.562 -7.77 1 98.44 117 LEU A O 1
ATOM 864 N N . THR A 1 118 ? -3.98 9.664 -8.445 1 96.69 118 THR A N 1
ATOM 865 C CA . THR A 1 118 ? -3.615 9.375 -9.828 1 96.69 118 THR A CA 1
ATOM 866 C C . THR A 1 118 ? -2.447 10.25 -10.273 1 96.69 118 THR A C 1
ATOM 868 O O . THR A 1 118 ? -2.119 11.234 -9.617 1 96.69 118 THR A O 1
ATOM 871 N N . GLY A 1 119 ? -1.815 9.773 -11.391 1 94.75 119 GLY A N 1
ATOM 872 C CA . GLY A 1 119 ? -0.755 10.586 -11.969 1 94.75 119 GLY A CA 1
ATOM 873 C C . GLY A 1 119 ? 0.593 10.359 -11.305 1 94.75 119 GLY A C 1
ATOM 874 O O . GLY A 1 119 ? 0.732 9.477 -10.453 1 94.75 119 GLY A O 1
ATOM 875 N N . PRO A 1 120 ? 1.596 11.102 -11.648 1 94.25 120 PRO A N 1
ATOM 876 C CA . PRO A 1 120 ? 2.98 10.852 -11.242 1 94.25 120 PRO A CA 1
ATOM 877 C C . PRO A 1 120 ? 3.209 11.094 -9.75 1 94.25 120 PRO A C 1
ATOM 879 O O . PRO A 1 120 ? 4.152 10.555 -9.172 1 94.25 120 PRO A O 1
ATOM 882 N N . ASN A 1 121 ? 2.381 11.906 -9.172 1 97.12 121 ASN A N 1
ATOM 883 C CA . ASN A 1 121 ? 2.553 12.203 -7.75 1 97.12 121 ASN A CA 1
ATOM 884 C C . ASN A 1 121 ? 1.495 11.508 -6.898 1 97.12 121 ASN A C 1
ATOM 886 O O . ASN A 1 121 ? 1.159 11.977 -5.812 1 97.12 121 ASN A O 1
ATOM 890 N N . SER A 1 122 ? 0.934 10.453 -7.484 1 98.19 122 SER A N 1
ATOM 891 C CA . SER A 1 122 ? -0.04 9.672 -6.73 1 98.19 122 SER A CA 1
ATOM 892 C C . SER A 1 122 ? 0.52 9.25 -5.375 1 98.19 122 SER A C 1
ATOM 894 O O . SER A 1 122 ? 1.684 8.852 -5.273 1 98.19 122 SER A O 1
ATOM 896 N N . ILE A 1 123 ? -0.33 9.234 -4.352 1 98.81 123 ILE A N 1
ATOM 897 C CA . ILE A 1 123 ? 0.125 8.828 -3.025 1 98.81 123 ILE A CA 1
ATOM 898 C C . ILE A 1 123 ? -0.144 7.344 -2.814 1 98.81 123 ILE A C 1
ATOM 900 O O . ILE A 1 123 ? 0.189 6.789 -1.764 1 98.81 123 ILE A O 1
ATOM 904 N N . ILE A 1 124 ? -0.742 6.664 -3.781 1 98.69 124 ILE A N 1
ATOM 905 C CA . ILE A 1 124 ? -0.877 5.211 -3.699 1 98.69 124 ILE A CA 1
ATOM 906 C C . ILE A 1 124 ? 0.499 4.574 -3.518 1 98.69 124 ILE A C 1
ATOM 908 O O . ILE A 1 124 ? 1.456 4.945 -4.199 1 98.69 124 ILE A O 1
ATOM 912 N N . GLY A 1 125 ? 0.56 3.607 -2.576 1 98.69 125 GLY A N 1
ATOM 913 C CA . GLY A 1 125 ? 1.818 2.936 -2.297 1 98.69 125 GLY A CA 1
ATOM 914 C C . GLY A 1 125 ? 2.686 3.684 -1.3 1 98.69 125 GLY A C 1
ATOM 915 O O . GLY A 1 125 ? 3.732 3.186 -0.885 1 98.69 125 GLY A O 1
ATOM 916 N N . ARG A 1 126 ? 2.311 4.844 -0.931 1 98.75 126 ARG A N 1
ATOM 917 C CA . ARG A 1 126 ? 2.965 5.613 0.125 1 98.75 126 ARG A CA 1
ATOM 918 C C . ARG A 1 126 ? 2.297 5.367 1.474 1 98.75 126 ARG A C 1
ATOM 920 O O . ARG A 1 126 ? 1.469 4.465 1.606 1 98.75 126 ARG A O 1
ATOM 927 N N . SER A 1 127 ? 2.711 6.152 2.529 1 98.69 127 SER A N 1
ATOM 928 C CA . SER A 1 127 ? 2.184 5.805 3.844 1 98.69 127 SER A CA 1
ATOM 929 C C . SER A 1 127 ? 1.58 7.02 4.539 1 98.69 127 SER A C 1
ATOM 931 O O . SER A 1 127 ? 2.053 8.141 4.355 1 98.69 127 SER A O 1
ATOM 933 N N . VAL A 1 128 ? 0.555 6.727 5.297 1 98.75 128 VAL A N 1
ATOM 934 C CA . VAL A 1 128 ? 0.077 7.652 6.32 1 98.75 128 VAL A CA 1
ATOM 935 C C . VAL A 1 128 ? 0.845 7.426 7.621 1 98.75 128 VAL A C 1
ATOM 937 O O . VAL A 1 128 ? 1.08 6.281 8.016 1 98.75 128 VAL A O 1
ATOM 940 N N . VAL A 1 129 ? 1.253 8.5 8.25 1 98.5 129 VAL A N 1
ATOM 941 C CA . VAL A 1 129 ? 1.894 8.391 9.555 1 98.5 129 VAL A CA 1
ATOM 942 C C . VAL A 1 129 ? 1.201 9.32 10.547 1 98.5 129 VAL A C 1
ATOM 944 O O . VAL A 1 129 ? 0.96 10.492 10.25 1 98.5 129 VAL A O 1
ATOM 947 N N . VAL A 1 130 ? 0.828 8.789 11.695 1 98.25 130 VAL A N 1
ATOM 948 C CA . VAL A 1 130 ? 0.34 9.547 12.844 1 98.25 130 VAL A CA 1
ATOM 949 C C . VAL A 1 130 ? 1.456 9.703 13.875 1 98.25 130 VAL A C 1
ATOM 951 O O . VAL A 1 130 ? 2.072 8.711 14.281 1 98.25 130 VAL A O 1
ATOM 954 N N . HIS A 1 131 ? 1.662 10.93 14.281 1 97.81 131 HIS A N 1
ATOM 955 C CA . HIS A 1 131 ? 2.771 11.227 15.18 1 97.81 131 HIS A CA 1
ATOM 956 C C . HIS A 1 131 ? 2.285 11.414 16.609 1 97.81 131 HIS A C 1
ATOM 958 O O . HIS A 1 131 ? 1.089 11.602 16.844 1 97.81 131 HIS A O 1
ATOM 964 N N . ALA A 1 132 ? 3.234 11.359 17.516 1 96.94 132 ALA A N 1
ATOM 965 C CA . ALA A 1 132 ? 2.93 11.422 18.953 1 96.94 132 ALA A CA 1
ATOM 966 C C . ALA A 1 132 ? 2.637 12.859 19.375 1 96.94 132 ALA A C 1
ATOM 968 O O . ALA A 1 132 ? 1.769 13.094 20.219 1 96.94 132 ALA A O 1
ATOM 969 N N . ASP A 1 133 ? 3.348 13.805 18.812 1 98 133 ASP A N 1
ATOM 970 C CA . ASP A 1 133 ? 3.271 15.188 19.266 1 98 133 ASP A CA 1
ATOM 971 C C . ASP A 1 133 ? 2.592 16.062 18.219 1 98 133 ASP A C 1
ATOM 973 O O . ASP A 1 133 ? 2.475 15.688 17.062 1 98 133 ASP A O 1
ATOM 977 N N . PRO A 1 134 ? 2.162 17.25 18.672 1 98.62 134 PRO A N 1
ATOM 978 C CA . PRO A 1 134 ? 1.603 18.203 17.703 1 98.62 134 PRO A CA 1
ATOM 979 C C . PRO A 1 134 ? 2.621 18.656 16.672 1 98.62 134 PRO A C 1
ATOM 981 O O . PRO A 1 134 ? 3.795 18.844 16.984 1 98.62 134 PRO A O 1
ATOM 984 N N . ASP A 1 135 ? 2.16 18.672 15.445 1 98.81 135 ASP A N 1
ATOM 985 C CA . ASP A 1 135 ? 2.912 19.344 14.383 1 98.81 135 ASP A CA 1
ATOM 986 C C . ASP A 1 135 ? 2.947 20.844 14.602 1 98.81 135 ASP A C 1
ATOM 988 O O . ASP A 1 135 ? 1.902 21.484 14.758 1 98.81 135 ASP A O 1
ATOM 992 N N . ASP A 1 136 ? 4.062 21.484 14.531 1 98.69 136 ASP A N 1
ATOM 993 C CA . ASP A 1 136 ? 4.152 22.922 14.781 1 98.69 136 ASP A CA 1
ATOM 994 C C . ASP A 1 136 ? 3.998 23.719 13.484 1 98.69 136 ASP A C 1
ATOM 996 O O . ASP A 1 136 ? 4.141 24.938 13.484 1 98.69 136 ASP A O 1
ATOM 1000 N N . LEU A 1 137 ? 3.811 23.047 12.344 1 98.31 137 LEU A N 1
ATOM 1001 C CA . LEU A 1 137 ? 3.48 23.609 11.039 1 98.31 137 LEU A CA 1
ATOM 1002 C C . LEU A 1 137 ? 4.629 24.469 10.516 1 98.31 137 LEU A C 1
ATOM 1004 O O . LEU A 1 137 ? 4.402 25.406 9.75 1 98.31 137 LEU A O 1
ATOM 1008 N N . GLY A 1 138 ? 5.77 24.188 11.031 1 97.75 138 GLY A N 1
ATOM 1009 C CA . GLY A 1 138 ? 6.934 24.938 10.586 1 97.75 138 GLY A CA 1
ATOM 1010 C C . GLY A 1 138 ? 7.066 26.297 11.25 1 97.75 138 GLY A C 1
ATOM 1011 O O . GLY A 1 138 ? 7.789 27.172 10.758 1 97.75 138 GLY A O 1
ATOM 1012 N N . LYS A 1 139 ? 6.504 26.484 12.406 1 96.75 139 LYS A N 1
ATOM 1013 C CA . LYS A 1 139 ? 6.352 27.859 12.883 1 96.75 139 LYS A CA 1
ATOM 1014 C C . LYS A 1 139 ? 7.02 28.047 14.234 1 96.75 139 LYS A C 1
ATOM 1016 O O . LYS A 1 139 ? 7.242 29.188 14.672 1 96.75 139 LYS A O 1
ATOM 1021 N N . ASP A 1 140 ? 7.426 27.062 14.953 1 94.19 140 ASP A N 1
ATOM 1022 C CA . ASP A 1 140 ? 7.848 27.234 16.344 1 94.19 140 ASP A CA 1
ATOM 1023 C C . ASP A 1 140 ? 9.367 27.344 16.438 1 94.19 140 ASP A C 1
ATOM 1025 O O . ASP A 1 140 ? 9.906 27.516 17.531 1 94.19 140 ASP A O 1
ATOM 1029 N N . GLY A 1 141 ? 10.039 27.266 15.453 1 92.81 141 GLY A N 1
ATOM 1030 C CA . GLY A 1 141 ? 11.461 27.594 15.43 1 92.81 141 GLY A CA 1
ATOM 1031 C C . GLY A 1 141 ? 12.336 26.453 15.93 1 92.81 141 GLY A C 1
ATOM 1032 O O . GLY A 1 141 ? 13.547 26.594 16.047 1 92.81 141 GLY A O 1
ATOM 1033 N N . HIS A 1 142 ? 11.766 25.359 16.266 1 95.69 142 HIS A N 1
ATOM 1034 C CA . HIS A 1 142 ? 12.594 24.203 16.609 1 95.69 142 HIS A CA 1
ATOM 1035 C C . HIS A 1 142 ? 13.523 23.844 15.453 1 95.69 142 HIS A C 1
ATOM 1037 O O . HIS A 1 142 ? 13.227 24.125 14.289 1 95.69 142 HIS A O 1
ATOM 1043 N N . PRO A 1 143 ? 14.641 23.172 15.695 1 96.5 143 PRO A N 1
ATOM 1044 C CA . PRO A 1 143 ? 15.617 22.844 14.656 1 96.5 143 PRO A CA 1
ATOM 1045 C C . PRO A 1 143 ? 15.031 22 13.531 1 96.5 143 PRO A C 1
ATOM 1047 O O . PRO A 1 143 ? 15.477 22.078 12.383 1 96.5 143 PRO A O 1
ATOM 1050 N N . ASP A 1 144 ? 14.039 21.125 13.82 1 97.56 144 ASP A N 1
ATOM 1051 C CA . ASP A 1 144 ? 13.477 20.25 12.805 1 97.56 144 ASP A CA 1
ATOM 1052 C C . ASP A 1 144 ? 12.078 20.703 12.391 1 97.56 144 ASP A C 1
ATOM 1054 O O . ASP A 1 144 ? 11.328 19.938 11.773 1 97.56 144 ASP A O 1
ATOM 1058 N N . SER A 1 145 ? 11.719 21.906 12.727 1 98.38 145 SER A N 1
ATOM 1059 C CA . SER A 1 145 ? 10.406 22.469 12.422 1 98.38 145 SER A CA 1
ATOM 1060 C C . SER A 1 145 ? 10.172 22.531 10.914 1 98.38 145 SER A C 1
ATOM 1062 O O . SER A 1 145 ? 9.117 22.125 10.43 1 98.38 145 SER A O 1
ATOM 1064 N N . LEU A 1 146 ? 11.172 22.922 10.125 1 98.12 146 LEU A N 1
ATOM 1065 C CA . LEU A 1 146 ? 11.023 23.156 8.688 1 98.12 146 LEU A CA 1
ATOM 1066 C C . LEU A 1 146 ? 11.227 21.859 7.902 1 98.12 146 LEU A C 1
ATOM 1068 O O . LEU A 1 146 ? 11.141 21.859 6.676 1 98.12 146 LEU A O 1
ATOM 1072 N N . THR A 1 147 ? 11.469 20.797 8.586 1 97.94 147 THR A N 1
ATOM 1073 C CA . THR A 1 147 ? 11.609 19.516 7.895 1 97.94 147 THR A CA 1
ATOM 1074 C C . THR A 1 147 ? 10.5 18.562 8.312 1 97.94 147 THR A C 1
ATOM 1076 O O . THR A 1 147 ? 9.945 17.844 7.473 1 97.94 147 THR A O 1
ATOM 1079 N N . THR A 1 148 ? 10.156 18.594 9.633 1 97.88 148 THR A N 1
ATOM 1080 C CA . THR A 1 148 ? 9.234 17.578 10.094 1 97.88 148 THR A CA 1
ATOM 1081 C C . THR A 1 148 ? 8.07 18.203 10.859 1 97.88 148 THR A C 1
ATOM 1083 O O . THR A 1 148 ? 7.129 17.5 11.258 1 97.88 148 THR A O 1
ATOM 1086 N N . GLY A 1 149 ? 8.109 19.531 11.164 1 98.56 149 GLY A N 1
ATOM 1087 C CA . GLY A 1 149 ? 7.113 20.172 12.016 1 98.56 149 GLY A CA 1
ATOM 1088 C C . GLY A 1 149 ? 7.258 19.797 13.484 1 98.56 149 GLY A C 1
ATOM 1089 O O . GLY A 1 149 ? 6.367 20.078 14.289 1 98.56 149 GLY A O 1
ATOM 1090 N N . HIS A 1 150 ? 8.359 19.062 13.789 1 98.5 150 HIS A N 1
ATOM 1091 C CA . HIS A 1 150 ? 8.664 18.672 15.156 1 98.5 150 HIS A CA 1
ATOM 1092 C C . HIS A 1 150 ? 7.52 17.859 15.766 1 98.5 150 HIS A C 1
ATOM 1094 O O . HIS A 1 150 ? 7.125 18.109 16.906 1 98.5 150 HIS A O 1
ATOM 1100 N N . ALA A 1 151 ? 7.02 16.984 15.055 1 98.06 151 ALA A N 1
ATOM 1101 C CA . ALA A 1 151 ? 5.793 16.297 15.461 1 98.06 151 ALA A CA 1
ATOM 1102 C C . ALA A 1 151 ? 6.109 15.07 16.312 1 98.06 151 ALA A C 1
ATOM 1104 O O . ALA A 1 151 ? 5.215 14.289 16.641 1 98.06 151 ALA A O 1
ATOM 1105 N N . GLY A 1 152 ? 7.438 14.742 16.609 1 97.06 152 GLY A N 1
ATOM 1106 C CA . GLY A 1 152 ? 7.805 13.68 17.531 1 97.06 152 GLY A CA 1
ATOM 1107 C C . GLY A 1 152 ? 7.746 12.297 16.891 1 97.06 152 GLY A C 1
ATOM 1108 O O . GLY A 1 152 ? 7.859 12.164 15.672 1 97.06 152 GLY A O 1
ATOM 1109 N N . ALA A 1 153 ? 7.609 11.258 17.688 1 96.19 153 ALA A N 1
ATOM 1110 C CA . ALA A 1 153 ? 7.715 9.859 17.281 1 96.19 153 ALA A CA 1
ATOM 1111 C C . ALA A 1 153 ? 6.582 9.477 16.328 1 96.19 153 ALA A C 1
ATOM 1113 O O . ALA A 1 153 ? 5.492 10.047 16.391 1 96.19 153 ALA A O 1
ATOM 1114 N N . ARG A 1 154 ? 6.84 8.547 15.5 1 96.94 154 ARG A N 1
ATOM 1115 C CA . ARG A 1 154 ? 5.844 7.957 14.609 1 96.94 154 ARG A CA 1
ATOM 1116 C C . ARG A 1 154 ? 5.059 6.859 15.328 1 96.94 154 ARG A C 1
ATOM 1118 O O . ARG A 1 154 ? 5.574 5.762 15.547 1 96.94 154 ARG A O 1
ATOM 1125 N N . LEU A 1 155 ? 3.809 7.113 15.633 1 96.31 155 LEU A N 1
ATOM 1126 C CA . LEU A 1 155 ? 3.02 6.234 16.5 1 96.31 155 LEU A CA 1
ATOM 1127 C C . LEU A 1 155 ? 2.418 5.086 15.695 1 96.31 155 LEU A C 1
ATOM 1129 O O . LEU A 1 155 ? 2.342 3.957 16.188 1 96.31 155 LEU A O 1
ATOM 1133 N N . ALA A 1 156 ? 1.902 5.395 14.578 1 97.06 156 ALA A N 1
ATOM 1134 C CA . ALA A 1 156 ? 1.242 4.422 13.719 1 97.06 156 ALA A CA 1
ATOM 1135 C C . ALA A 1 156 ? 1.414 4.785 12.242 1 97.06 156 ALA A C 1
ATOM 1137 O O . ALA A 1 156 ? 1.546 5.965 11.898 1 97.06 156 ALA A O 1
ATOM 1138 N N . CYS A 1 157 ? 1.435 3.807 11.438 1 97.44 157 CYS A N 1
ATOM 1139 C CA . CYS A 1 157 ? 1.519 4.043 10 1 97.44 157 CYS A CA 1
ATOM 1140 C C . CYS A 1 157 ? 0.869 2.904 9.219 1 97.44 157 CYS A C 1
ATOM 1142 O O . CYS A 1 157 ? 0.542 1.863 9.789 1 97.44 157 CYS A O 1
ATOM 1144 N N . GLY A 1 158 ? 0.621 3.1 8.023 1 97.44 158 GLY A N 1
ATOM 1145 C CA . GLY A 1 158 ? 0.089 2.143 7.062 1 97.44 158 GLY A CA 1
ATOM 1146 C C . GLY A 1 158 ? 0.27 2.578 5.621 1 97.44 158 GLY A C 1
ATOM 1147 O O . GLY A 1 158 ? 0.449 3.766 5.344 1 97.44 158 GLY A O 1
ATOM 1148 N N . VAL A 1 159 ? 0.197 1.615 4.734 1 98.56 159 VAL A N 1
ATOM 1149 C CA . VAL A 1 159 ? 0.378 1.879 3.311 1 98.56 159 VAL A CA 1
ATOM 1150 C C . VAL A 1 159 ? -0.969 2.203 2.668 1 98.56 159 VAL A C 1
ATOM 1152 O O . VAL A 1 159 ? -1.978 1.56 2.967 1 98.56 159 VAL A O 1
ATOM 1155 N N . ILE A 1 160 ? -0.973 3.172 1.811 1 98.88 160 ILE A N 1
ATOM 1156 C CA . ILE A 1 160 ? -2.17 3.561 1.072 1 98.88 160 ILE A CA 1
ATOM 1157 C C . ILE A 1 160 ? -2.371 2.621 -0.115 1 98.88 160 ILE A C 1
ATOM 1159 O O . ILE A 1 160 ? -1.553 2.594 -1.038 1 98.88 160 ILE A O 1
ATOM 1163 N N . GLY A 1 161 ? -3.43 1.888 -0.056 1 98.75 161 GLY A N 1
ATOM 1164 C CA . GLY A 1 161 ? -3.734 0.917 -1.097 1 98.75 161 GLY A CA 1
ATOM 1165 C C . GLY A 1 161 ? -4.93 1.307 -1.943 1 98.75 161 GLY A C 1
ATOM 1166 O O . GLY A 1 161 ? -5.863 1.948 -1.454 1 98.75 161 GLY A O 1
ATOM 1167 N N . SER A 1 162 ? -4.887 0.889 -3.154 1 98.06 162 SER A N 1
ATOM 1168 C CA . SER A 1 162 ? -5.996 1.173 -4.062 1 98.06 162 SER A CA 1
ATOM 1169 C C . SER A 1 162 ? -7.234 0.365 -3.691 1 98.06 162 SER A C 1
ATOM 1171 O O . SER A 1 162 ? -7.125 -0.753 -3.184 1 98.06 162 SER A O 1
ATOM 1173 N N . THR A 1 163 ? -8.375 0.927 -3.904 1 97.88 163 THR A N 1
ATOM 1174 C CA . THR A 1 163 ? -9.641 0.229 -3.697 1 97.88 163 THR A CA 1
ATOM 1175 C C . THR A 1 163 ? -10.57 0.434 -4.887 1 97.88 163 THR A C 1
ATOM 1177 O O . THR A 1 163 ? -10.289 1.246 -5.77 1 97.88 163 THR A O 1
ATOM 1180 N N . LYS A 1 164 ? -11.672 -0.343 -4.875 1 92.69 164 LYS A N 1
ATOM 1181 C CA . LYS A 1 164 ? -12.68 -0.245 -5.93 1 92.69 164 LYS A CA 1
ATOM 1182 C C . LYS A 1 164 ? -13.336 1.131 -5.93 1 92.69 164 LYS A C 1
ATOM 1184 O O . LYS A 1 164 ? -13.695 1.653 -4.871 1 92.69 164 LYS A O 1
ATOM 1189 N N . LEU A 1 165 ? -13.414 1.704 -7.191 1 89.62 165 LEU A N 1
ATOM 1190 C CA . LEU A 1 165 ? -14.148 2.955 -7.328 1 89.62 165 LEU A CA 1
ATOM 1191 C C . LEU A 1 165 ? -15.656 2.713 -7.246 1 89.62 165 LEU A C 1
ATOM 1193 O O . LEU A 1 165 ? -16.172 1.811 -7.902 1 89.62 165 LEU A O 1
ATOM 1197 N N . GLN A 1 166 ? -16.438 2.65 -6.148 1 71.88 166 GLN A N 1
ATOM 1198 C CA . GLN A 1 166 ? -17.859 2.395 -6.066 1 71.88 166 GLN A CA 1
ATOM 1199 C C . GLN A 1 166 ? -18.625 3.115 -7.184 1 71.88 166 GLN A C 1
ATOM 1201 O O . GLN A 1 166 ? -18.188 4.172 -7.648 1 71.88 166 GLN A O 1
ATOM 1206 N N . MET B 1 1 ? 6.43 -18.297 -21.234 1 56.06 1 MET B N 1
ATOM 1207 C CA . MET B 1 1 ? 7.738 -18.812 -20.828 1 56.06 1 MET B CA 1
ATOM 1208 C C . MET B 1 1 ? 8.25 -18.078 -19.594 1 56.06 1 MET B C 1
ATOM 1210 O O . MET B 1 1 ? 7.922 -16.906 -19.375 1 56.06 1 MET B O 1
ATOM 1214 N N . ALA B 1 2 ? 8.828 -18.891 -18.625 1 65.81 2 ALA B N 1
ATOM 1215 C CA . ALA B 1 2 ? 9.391 -18.312 -17.406 1 65.81 2 ALA B CA 1
ATOM 1216 C C . ALA B 1 2 ? 10.43 -17.25 -17.734 1 65.81 2 ALA B C 1
ATOM 1218 O O . ALA B 1 2 ? 11.203 -17.406 -18.688 1 65.81 2 ALA B O 1
ATOM 1219 N N . VAL B 1 3 ? 10.195 -16.125 -17.156 1 77.38 3 VAL B N 1
ATOM 1220 C CA . VAL B 1 3 ? 11.141 -15.031 -17.359 1 77.38 3 VAL B CA 1
ATOM 1221 C C . VAL B 1 3 ? 12.555 -15.5 -17.047 1 77.38 3 VAL B C 1
ATOM 1223 O O . VAL B 1 3 ? 12.766 -16.297 -16.125 1 77.38 3 VAL B O 1
ATOM 1226 N N . ASP B 1 4 ? 13.43 -15.195 -17.891 1 75.12 4 ASP B N 1
ATOM 1227 C CA . ASP B 1 4 ? 14.836 -15.57 -17.797 1 75.12 4 ASP B CA 1
ATOM 1228 C C . ASP B 1 4 ? 15.547 -14.75 -16.734 1 75.12 4 ASP B C 1
ATOM 1230 O O . ASP B 1 4 ? 15.719 -13.531 -16.875 1 75.12 4 ASP B O 1
ATOM 1234 N N . LYS B 1 5 ? 16.047 -15.352 -15.664 1 85.31 5 LYS B N 1
ATOM 1235 C CA . LYS B 1 5 ? 16.812 -14.727 -14.594 1 85.31 5 LYS B CA 1
ATOM 1236 C C . LYS B 1 5 ? 18.016 -13.969 -15.156 1 85.31 5 LYS B C 1
ATOM 1238 O O . LYS B 1 5 ? 18.359 -12.891 -14.664 1 85.31 5 LYS B O 1
ATOM 1243 N N . ALA B 1 6 ? 18.641 -14.539 -16.156 1 85.56 6 ALA B N 1
ATOM 1244 C CA . ALA B 1 6 ? 19.828 -13.914 -16.75 1 85.56 6 ALA B CA 1
ATOM 1245 C C . ALA B 1 6 ? 19.484 -12.547 -17.328 1 85.56 6 ALA B C 1
ATOM 1247 O O . ALA B 1 6 ? 20.312 -11.617 -17.281 1 85.56 6 ALA B O 1
ATOM 1248 N N . LYS B 1 7 ? 18.312 -12.469 -17.828 1 86.94 7 LYS B N 1
ATOM 1249 C CA . LYS B 1 7 ? 17.906 -11.195 -18.406 1 86.94 7 LYS B CA 1
ATOM 1250 C C . LYS B 1 7 ? 17.688 -10.141 -17.328 1 86.94 7 LYS B C 1
ATOM 1252 O O . LYS B 1 7 ? 17.875 -8.945 -17.578 1 86.94 7 LYS B O 1
ATOM 1257 N N . PHE B 1 8 ? 17.312 -10.562 -16.109 1 92 8 PHE B N 1
ATOM 1258 C CA . PHE B 1 8 ? 17.141 -9.625 -15.008 1 92 8 PHE B CA 1
ATOM 1259 C C . PHE B 1 8 ? 18.484 -9.055 -14.578 1 92 8 PHE B C 1
ATOM 1261 O O . PHE B 1 8 ? 18.594 -7.852 -14.32 1 92 8 PHE B O 1
ATOM 1268 N N . GLU B 1 9 ? 19.484 -9.773 -14.57 1 90.5 9 GLU B N 1
ATOM 1269 C CA . GLU B 1 9 ? 20.781 -9.398 -13.992 1 90.5 9 GLU B CA 1
ATOM 1270 C C . GLU B 1 9 ? 21.562 -8.477 -14.93 1 90.5 9 GLU B C 1
ATOM 1272 O O . GLU B 1 9 ? 22.531 -7.844 -14.523 1 90.5 9 GLU B O 1
ATOM 1277 N N . THR B 1 10 ? 21.125 -8.352 -16.062 1 89.75 10 THR B N 1
ATOM 1278 C CA . THR B 1 10 ? 21.891 -7.609 -17.062 1 89.75 10 THR B CA 1
ATOM 1279 C C . THR B 1 10 ? 21.453 -6.145 -17.094 1 89.75 10 THR B C 1
ATOM 1281 O O . THR B 1 10 ? 21.969 -5.359 -17.891 1 89.75 10 THR B O 1
ATOM 1284 N N . SER B 1 11 ? 20.516 -5.793 -16.359 1 92.81 11 SER B N 1
ATOM 1285 C CA . SER B 1 11 ? 19.984 -4.434 -16.375 1 92.81 11 SER B CA 1
ATOM 1286 C C . SER B 1 11 ? 19.812 -3.893 -14.961 1 92.81 11 SER B C 1
ATOM 1288 O O . SER B 1 11 ? 19.531 -4.648 -14.039 1 92.81 11 SER B O 1
ATOM 1290 N N . PRO B 1 12 ? 20.047 -2.656 -14.75 1 94.94 12 PRO B N 1
ATOM 1291 C CA . PRO B 1 12 ? 19.953 -2.07 -13.414 1 94.94 12 PRO B CA 1
ATOM 1292 C C . PRO B 1 12 ? 18.5 -1.985 -12.914 1 94.94 12 PRO B C 1
ATOM 1294 O O . PRO B 1 12 ? 17.578 -1.896 -13.711 1 94.94 12 PRO B O 1
ATOM 1297 N N . PRO B 1 13 ? 18.359 -1.949 -11.609 1 96.69 13 PRO B N 1
ATOM 1298 C CA . PRO B 1 13 ? 17.031 -1.743 -11.039 1 96.69 13 PRO B CA 1
ATOM 1299 C C . PRO B 1 13 ? 16.5 -0.334 -11.281 1 96.69 13 PRO B C 1
ATOM 1301 O O . PRO B 1 13 ? 17.266 0.63 -11.297 1 96.69 13 PRO B O 1
ATOM 1304 N N . VAL B 1 14 ? 15.141 -0.238 -11.484 1 97.06 14 VAL B N 1
ATOM 1305 C CA . VAL B 1 14 ? 14.555 1.079 -11.711 1 97.06 14 VAL B CA 1
ATOM 1306 C C . VAL B 1 14 ? 13.516 1.377 -10.633 1 97.06 14 VAL B C 1
ATOM 1308 O O . VAL B 1 14 ? 13.094 2.525 -10.469 1 97.06 14 VAL B O 1
ATOM 1311 N N . ALA B 1 15 ? 13.07 0.419 -9.898 1 97.94 15 ALA B N 1
ATOM 1312 C CA . ALA B 1 15 ? 12.078 0.601 -8.844 1 97.94 15 ALA B CA 1
ATOM 1313 C C . ALA B 1 15 ? 12.148 -0.532 -7.824 1 97.94 15 ALA B C 1
ATOM 1315 O O . ALA B 1 15 ? 12.586 -1.639 -8.148 1 97.94 15 ALA B O 1
ATOM 1316 N N . ARG B 1 16 ? 11.773 -0.26 -6.602 1 98.5 16 ARG B N 1
ATOM 1317 C CA . ARG B 1 16 ? 11.703 -1.233 -5.516 1 98.5 16 ARG B CA 1
ATOM 1318 C C . ARG B 1 16 ? 10.422 -1.067 -4.711 1 98.5 16 ARG B C 1
ATOM 1320 O O . ARG B 1 16 ? 9.883 0.039 -4.609 1 98.5 16 ARG B O 1
ATOM 1327 N N . ALA B 1 17 ? 9.938 -2.111 -4.195 1 98.81 17 ALA B N 1
ATOM 1328 C CA . ALA B 1 17 ? 8.734 -2.143 -3.369 1 98.81 17 ALA B CA 1
ATOM 1329 C C . ALA B 1 17 ? 8.82 -3.244 -2.316 1 98.81 17 ALA B C 1
ATOM 1331 O O . ALA B 1 17 ? 9.711 -4.094 -2.369 1 98.81 17 ALA B O 1
ATOM 1332 N N . VAL B 1 18 ? 7.949 -3.127 -1.388 1 98.81 18 VAL B 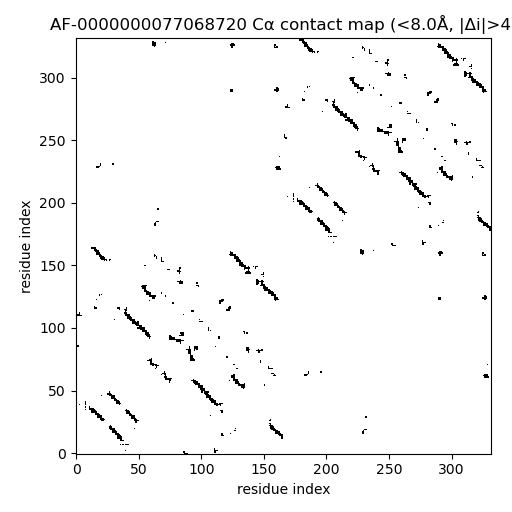N 1
ATOM 1333 C CA . VAL B 1 18 ? 7.914 -4.121 -0.322 1 98.81 18 VAL B CA 1
ATOM 1334 C C . VAL B 1 18 ? 6.473 -4.344 0.13 1 98.81 18 VAL B C 1
ATOM 1336 O O . VAL B 1 18 ? 5.633 -3.449 0.009 1 98.81 18 VAL B O 1
ATOM 1339 N N . CYS B 1 19 ? 6.18 -5.477 0.566 1 98.44 19 CYS B N 1
ATOM 1340 C CA . CYS B 1 19 ? 4.902 -5.875 1.149 1 98.44 19 CYS B CA 1
ATOM 1341 C C . CYS B 1 19 ? 5.113 -6.641 2.451 1 98.44 19 CYS B C 1
ATOM 1343 O O . CYS B 1 19 ? 5.859 -7.621 2.486 1 98.44 19 CYS B O 1
ATOM 1345 N N . ILE B 1 20 ? 4.539 -6.184 3.463 1 96.88 20 ILE B N 1
ATOM 1346 C CA . ILE B 1 20 ? 4.508 -6.918 4.723 1 96.88 20 ILE B CA 1
ATOM 1347 C C . ILE B 1 20 ? 3.186 -7.672 4.848 1 96.88 20 ILE B C 1
ATOM 1349 O O . ILE B 1 20 ? 2.113 -7.066 4.848 1 96.88 20 ILE B O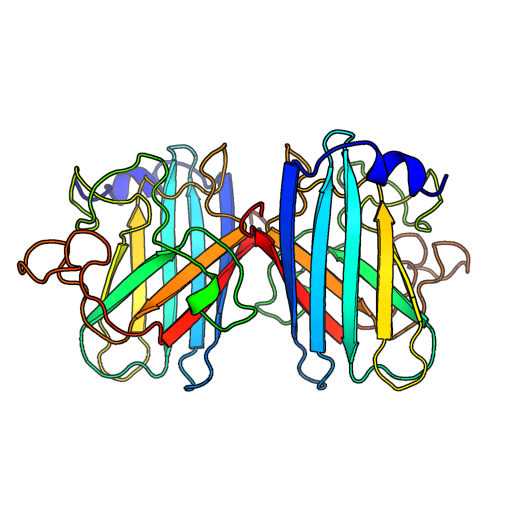 1
ATOM 1353 N N . LEU B 1 21 ? 3.311 -8.969 4.887 1 96.5 21 LEU B N 1
ATOM 1354 C CA . LEU B 1 21 ? 2.141 -9.828 5.027 1 96.5 21 LEU B CA 1
ATOM 1355 C C . LEU B 1 21 ? 1.712 -9.93 6.484 1 96.5 21 LEU B C 1
ATOM 1357 O O . LEU B 1 21 ? 2.553 -10.07 7.375 1 96.5 21 LEU B O 1
ATOM 1361 N N . ALA B 1 22 ? 0.387 -9.844 6.66 1 86.5 22 ALA B N 1
ATOM 1362 C CA . ALA B 1 22 ? -0.143 -10.094 8 1 86.5 22 ALA B CA 1
ATOM 1363 C C . ALA B 1 22 ? -1.471 -10.844 7.93 1 86.5 22 ALA B C 1
ATOM 1365 O O . ALA B 1 22 ? -2.152 -10.82 6.902 1 86.5 22 ALA B O 1
ATOM 1366 N N . SER B 1 23 ? -1.693 -11.633 8.914 1 82.69 23 SER B N 1
ATOM 1367 C CA . SER B 1 23 ? -2.896 -12.453 9.039 1 82.69 23 SER B CA 1
ATOM 1368 C C . SER B 1 23 ? -3.359 -12.523 10.492 1 82.69 23 SER B C 1
ATOM 1370 O O . SER B 1 23 ? -2.635 -12.117 11.406 1 82.69 23 SER B O 1
ATOM 1372 N N . SER B 1 24 ? -4.543 -12.984 10.539 1 74.88 24 SER B N 1
ATOM 1373 C CA . SER B 1 24 ? -5.031 -13.297 11.875 1 74.88 24 SER B CA 1
ATOM 1374 C C . SER B 1 24 ? -4.5 -14.641 12.359 1 74.88 24 SER B C 1
ATOM 1376 O O . SER B 1 24 ? -4.5 -14.914 13.562 1 74.88 24 SER B O 1
ATOM 1378 N N . ASP B 1 25 ? -3.953 -15.453 11.523 1 76.56 25 ASP B N 1
ATOM 1379 C CA . ASP B 1 25 ? -3.578 -16.828 11.852 1 76.56 25 ASP B CA 1
ATOM 1380 C C . ASP B 1 25 ? -2.061 -16.969 11.953 1 76.56 25 ASP B C 1
ATOM 1382 O O . ASP B 1 25 ? -1.518 -18.047 11.734 1 76.56 25 ASP B O 1
ATOM 1386 N N . ASP B 1 26 ? -1.288 -16 12.211 1 88.44 26 ASP B N 1
ATOM 1387 C CA . ASP B 1 26 ? 0.133 -16 12.547 1 88.44 26 ASP B CA 1
ATOM 1388 C C . ASP B 1 26 ? 0.991 -16.078 11.281 1 88.44 26 ASP B C 1
ATOM 1390 O O . ASP B 1 26 ? 2.221 -16.109 11.359 1 88.44 26 ASP B O 1
ATOM 1394 N N . VAL B 1 27 ? 0.277 -16.438 10.188 1 94.38 27 VAL B N 1
ATOM 1395 C CA . VAL B 1 27 ? 1.039 -16.375 8.945 1 94.38 27 VAL B CA 1
ATOM 1396 C C . VAL B 1 27 ? 1.554 -14.945 8.727 1 94.38 27 VAL B C 1
ATOM 1398 O O . VAL B 1 27 ? 0.773 -13.992 8.719 1 94.38 27 VAL B O 1
ATOM 1401 N N . LYS B 1 28 ? 2.854 -14.805 8.602 1 94.94 28 LYS B N 1
ATOM 1402 C CA . LYS B 1 28 ? 3.506 -13.508 8.422 1 94.94 28 LYS B CA 1
ATOM 1403 C C . LYS B 1 28 ? 4.613 -13.594 7.375 1 94.94 28 LYS B C 1
ATOM 1405 O O . LYS B 1 28 ? 5.066 -14.688 7.027 1 94.94 28 LYS B O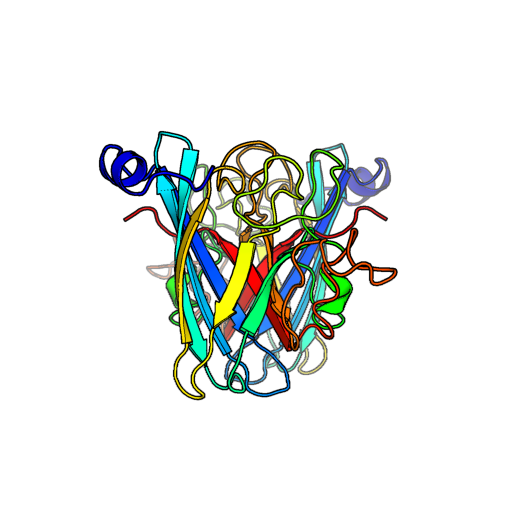 1
ATOM 1410 N N . GLY B 1 29 ? 4.977 -12.438 6.887 1 96.69 29 GLY B N 1
ATOM 1411 C CA . GLY B 1 29 ? 6.07 -12.453 5.93 1 96.69 29 GLY B CA 1
ATOM 1412 C C . GLY B 1 29 ? 6.383 -11.078 5.355 1 96.69 29 GLY B C 1
ATOM 1413 O O . GLY B 1 29 ? 5.633 -10.125 5.578 1 96.69 29 GLY B O 1
ATOM 1414 N N . THR B 1 30 ? 7.504 -11.008 4.781 1 98 30 THR B N 1
ATOM 1415 C CA . THR B 1 30 ? 7.93 -9.828 4.031 1 98 30 THR B CA 1
ATOM 1416 C C . THR B 1 30 ? 8.328 -10.211 2.607 1 98 30 THR B C 1
ATOM 1418 O O . THR B 1 30 ? 9.125 -11.125 2.404 1 98 30 THR B O 1
ATOM 1421 N N . ILE B 1 31 ? 7.723 -9.586 1.658 1 98.75 31 ILE B N 1
ATOM 1422 C CA . ILE B 1 31 ? 7.996 -9.812 0.243 1 98.75 31 ILE B CA 1
ATOM 1423 C C . ILE B 1 31 ? 8.609 -8.555 -0.37 1 98.75 31 ILE B C 1
ATOM 1425 O O . ILE B 1 31 ? 8.078 -7.453 -0.195 1 98.75 31 ILE B O 1
ATOM 1429 N N . GLU B 1 32 ? 9.641 -8.711 -1.077 1 98.69 32 GLU B N 1
ATOM 1430 C CA . GLU B 1 32 ? 10.328 -7.605 -1.746 1 98.69 32 GLU B CA 1
ATOM 1431 C C . GLU B 1 32 ? 10.219 -7.727 -3.264 1 98.69 32 GLU B C 1
ATOM 1433 O O . GLU B 1 32 ? 10.289 -8.828 -3.809 1 98.69 32 GLU B O 1
ATOM 1438 N N . PHE B 1 33 ? 10.148 -6.637 -3.904 1 98.75 33 PHE B N 1
ATOM 1439 C CA . PHE B 1 33 ? 10.078 -6.539 -5.359 1 98.75 33 PHE B CA 1
ATOM 1440 C C . PHE B 1 33 ? 11.156 -5.605 -5.891 1 98.75 33 PHE B C 1
ATOM 1442 O O . PHE B 1 33 ? 11.367 -4.516 -5.352 1 98.75 33 PHE B O 1
ATOM 1449 N N . ILE B 1 34 ? 11.805 -6.035 -6.91 1 98.5 34 ILE B N 1
ATOM 1450 C CA . ILE B 1 34 ? 12.75 -5.188 -7.625 1 98.5 34 ILE B CA 1
ATOM 1451 C C .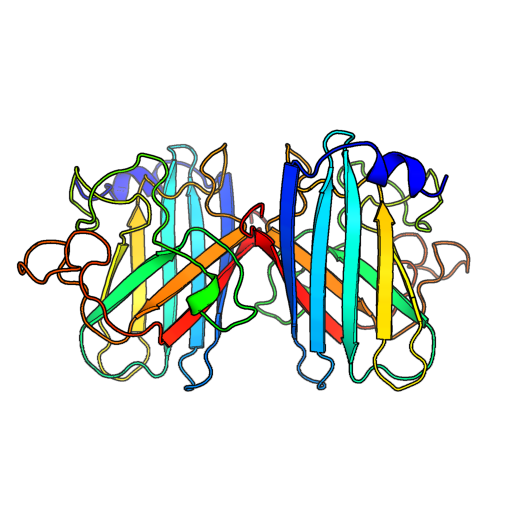 ILE B 1 34 ? 12.5 -5.281 -9.125 1 98.5 34 ILE B C 1
ATOM 1453 O O . ILE B 1 34 ? 12.539 -6.371 -9.703 1 98.5 34 ILE B O 1
ATOM 1457 N N . GLN B 1 35 ? 12.227 -4.203 -9.711 1 98.12 35 GLN B N 1
ATOM 1458 C CA . GLN B 1 35 ? 12.055 -4.16 -11.156 1 98.12 35 GLN B CA 1
ATOM 1459 C C . GLN B 1 35 ? 13.297 -3.594 -11.844 1 98.12 35 GLN B C 1
ATOM 1461 O O . GLN B 1 35 ? 13.859 -2.59 -11.391 1 98.12 35 GLN B O 1
ATOM 1466 N N . ASN B 1 36 ? 13.672 -4.23 -12.906 1 97.25 36 ASN B N 1
ATOM 1467 C CA . ASN B 1 36 ? 14.789 -3.682 -13.664 1 97.25 36 ASN B CA 1
ATOM 1468 C C . ASN B 1 36 ? 14.312 -2.9 -14.883 1 97.25 36 ASN B C 1
ATOM 1470 O O . ASN B 1 36 ? 13.109 -2.787 -15.125 1 97.25 36 ASN B O 1
ATOM 1474 N N . GLU B 1 37 ? 15.219 -2.383 -15.641 1 95.81 37 GLU B N 1
ATOM 1475 C CA . GLU B 1 37 ? 14.922 -1.505 -16.766 1 95.81 37 GLU B CA 1
ATOM 1476 C C . GLU B 1 37 ? 14.219 -2.266 -17.891 1 95.81 37 GLU B C 1
ATOM 1478 O O . GLU B 1 37 ? 13.578 -1.661 -18.75 1 95.81 37 GLU B O 1
ATOM 1483 N N . GLN B 1 38 ? 14.367 -3.537 -17.938 1 94.25 38 GLN B N 1
ATOM 1484 C CA . GLN B 1 38 ? 13.766 -4.348 -18.984 1 94.25 38 GLN B CA 1
ATOM 1485 C C . GLN B 1 38 ? 12.344 -4.758 -18.625 1 94.25 38 GLN B C 1
ATOM 1487 O O . GLN B 1 38 ? 11.688 -5.473 -19.391 1 94.25 38 GLN B O 1
ATOM 1492 N N . GLY B 1 39 ? 11.93 -4.398 -17.469 1 95.06 39 GLY B N 1
ATOM 1493 C CA . GLY B 1 39 ? 10.547 -4.637 -17.094 1 95.06 39 GLY B CA 1
ATOM 1494 C C . GLY B 1 39 ? 10.352 -5.93 -16.312 1 95.06 39 GLY B C 1
ATOM 1495 O O . GLY B 1 39 ? 9.227 -6.324 -16.031 1 95.06 39 GLY B O 1
ATOM 1496 N N . ILE B 1 40 ? 11.445 -6.59 -16.016 1 97.12 40 ILE B N 1
ATOM 1497 C CA . ILE B 1 40 ? 11.367 -7.816 -15.242 1 97.12 40 ILE B CA 1
ATOM 1498 C C . ILE B 1 40 ? 11.375 -7.484 -13.75 1 97.12 40 ILE B C 1
ATOM 1500 O O . ILE B 1 40 ? 12.164 -6.656 -13.297 1 97.12 40 ILE B O 1
ATOM 1504 N N . THR B 1 41 ? 10.469 -8.07 -13.039 1 98.19 41 THR B N 1
ATOM 1505 C CA . THR B 1 41 ? 10.422 -7.895 -11.594 1 98.19 41 THR B CA 1
ATOM 1506 C C . THR B 1 41 ? 10.891 -9.156 -10.883 1 98.19 41 THR B C 1
ATOM 1508 O O . THR B 1 41 ? 10.375 -10.25 -11.141 1 98.19 41 THR B O 1
ATOM 1511 N N . LYS B 1 42 ? 11.898 -8.992 -10.07 1 98.25 42 LYS B N 1
ATOM 1512 C CA . LYS B 1 42 ? 12.312 -10.047 -9.141 1 98.25 42 LYS B CA 1
ATOM 1513 C C . LYS B 1 42 ? 11.516 -9.977 -7.844 1 98.25 42 LYS B C 1
ATOM 1515 O O . LYS B 1 42 ? 11.352 -8.906 -7.266 1 98.25 42 LYS B O 1
ATOM 1520 N N . VAL B 1 43 ? 10.977 -11.102 -7.434 1 98.5 43 VAL B N 1
ATOM 1521 C CA . VAL B 1 43 ? 10.234 -11.227 -6.184 1 98.5 43 VAL B CA 1
ATOM 1522 C C . VAL B 1 43 ? 11.008 -12.125 -5.215 1 98.5 43 VAL B C 1
ATOM 1524 O O . VAL B 1 43 ? 11.344 -13.266 -5.547 1 98.5 43 VAL B O 1
ATOM 1527 N N . THR B 1 44 ? 11.32 -11.578 -4.078 1 98.44 44 THR B N 1
ATOM 1528 C CA . THR B 1 44 ? 12 -12.344 -3.037 1 98.44 44 THR B CA 1
ATOM 1529 C C . THR B 1 44 ? 11.344 -12.117 -1.681 1 98.44 44 THR B C 1
ATOM 1531 O O . THR B 1 44 ? 10.586 -11.156 -1.502 1 98.44 44 THR B O 1
ATOM 1534 N N . GLY B 1 45 ? 11.648 -13.031 -0.762 1 98.25 45 GLY B N 1
ATOM 1535 C CA . GLY B 1 45 ? 11.125 -12.844 0.582 1 98.25 45 GLY B CA 1
ATOM 1536 C C . GLY B 1 45 ? 10.969 -14.141 1.349 1 98.25 45 GLY B C 1
ATOM 1537 O O . GLY B 1 45 ? 11.609 -15.148 1.017 1 98.25 45 GLY B O 1
ATOM 1538 N N . LYS B 1 46 ? 10.203 -13.93 2.359 1 97.75 46 LYS B N 1
ATOM 1539 C CA . LYS B 1 46 ? 9.984 -15.055 3.268 1 97.75 46 LYS B CA 1
ATOM 1540 C C . LYS B 1 46 ? 8.594 -14.984 3.896 1 97.75 46 LYS B C 1
ATOM 1542 O O . LYS B 1 46 ? 8.117 -13.906 4.246 1 97.75 46 LYS B O 1
ATOM 1547 N N . VAL B 1 47 ? 7.992 -16.172 3.996 1 97.44 47 VAL B N 1
ATOM 1548 C CA . VAL B 1 47 ? 6.734 -16.328 4.719 1 97.44 47 VAL B CA 1
ATOM 1549 C C . VAL B 1 47 ? 6.898 -17.359 5.824 1 97.44 47 VAL B C 1
ATOM 1551 O O . VAL B 1 47 ? 7.512 -18.422 5.617 1 97.44 47 VAL B O 1
ATOM 1554 N N . THR B 1 48 ? 6.324 -17.125 6.941 1 96.19 48 THR B N 1
ATOM 1555 C CA . THR B 1 48 ? 6.457 -18.031 8.078 1 96.19 48 THR B CA 1
ATOM 1556 C C . THR B 1 48 ? 5.09 -18.547 8.516 1 96.19 48 THR B C 1
ATOM 1558 O O . THR B 1 48 ? 4.062 -17.938 8.211 1 96.19 48 THR B O 1
ATOM 1561 N N . SER B 1 49 ? 5.094 -19.766 9.156 1 95.44 49 SER B N 1
ATOM 1562 C CA . SER B 1 49 ? 3.943 -20.391 9.797 1 95.44 49 SER B CA 1
ATOM 1563 C C . SER B 1 49 ? 2.955 -20.922 8.766 1 95.44 49 SER B C 1
ATOM 1565 O O . SER B 1 49 ? 1.749 -20.969 9.023 1 95.44 49 SER B O 1
ATOM 1567 N N . LEU B 1 50 ? 3.473 -21.219 7.621 1 95.5 50 LEU B N 1
ATOM 1568 C CA . LEU B 1 50 ? 2.654 -21.938 6.648 1 95.5 50 LEU B CA 1
ATOM 1569 C C . LEU B 1 50 ? 2.715 -23.438 6.895 1 95.5 50 LEU B C 1
ATOM 1571 O O . LEU B 1 50 ? 3.783 -23.984 7.18 1 95.5 50 LEU B O 1
ATOM 1575 N N . ALA B 1 51 ? 1.608 -24.047 6.781 1 95.56 51 ALA B N 1
ATOM 1576 C CA . ALA B 1 51 ? 1.598 -25.5 6.82 1 95.56 51 ALA B CA 1
ATOM 1577 C C . ALA B 1 51 ? 2.406 -26.078 5.668 1 95.56 51 ALA B C 1
ATOM 1579 O O . ALA B 1 51 ? 2.537 -25.453 4.613 1 95.56 51 ALA B O 1
ATOM 1580 N N . PRO B 1 52 ? 2.945 -27.266 5.863 1 97.88 52 PRO B N 1
ATOM 1581 C CA . PRO B 1 52 ? 3.67 -27.906 4.758 1 97.88 52 PRO B CA 1
ATOM 1582 C C . PRO B 1 52 ? 2.805 -28.078 3.512 1 97.88 52 PRO B C 1
ATOM 1584 O O . PRO B 1 52 ? 1.613 -28.375 3.623 1 97.88 52 PRO B O 1
ATOM 1587 N N . GLY B 1 53 ? 3.531 -27.922 2.352 1 98.31 53 GLY B N 1
ATOM 1588 C CA . GLY B 1 53 ? 2.832 -28.094 1.086 1 98.31 53 GLY B CA 1
ATOM 1589 C C . GLY B 1 53 ? 2.842 -26.844 0.232 1 98.31 53 GLY B C 1
ATOM 1590 O O . GLY B 1 53 ? 3.566 -25.891 0.524 1 98.31 53 GLY B O 1
ATOM 1591 N N . ASP B 1 54 ? 2.08 -26.875 -0.832 1 98.44 54 ASP B N 1
ATOM 1592 C CA . ASP B 1 54 ? 1.97 -25.75 -1.758 1 98.44 54 ASP B CA 1
ATOM 1593 C C . ASP B 1 54 ? 0.853 -24.797 -1.334 1 98.44 54 ASP B C 1
ATOM 1595 O O . ASP B 1 54 ? -0.19 -25.234 -0.843 1 98.44 54 ASP B O 1
ATOM 1599 N N . HIS B 1 55 ? 1.062 -23.609 -1.527 1 98.38 55 HIS B N 1
ATOM 1600 C CA . HIS B 1 55 ? 0.098 -22.547 -1.268 1 98.38 55 HIS B CA 1
ATOM 1601 C C . HIS B 1 55 ? 0.014 -21.578 -2.443 1 98.38 55 HIS B C 1
ATOM 1603 O O . HIS B 1 55 ? 1.04 -21.094 -2.934 1 98.38 55 HIS B O 1
ATOM 1609 N N . GLY B 1 56 ? -1.168 -21.328 -2.896 1 98.62 56 GLY B N 1
ATOM 1610 C CA . GLY B 1 56 ? -1.336 -20.328 -3.941 1 98.62 56 GLY B CA 1
ATOM 1611 C C . GLY B 1 56 ? -0.762 -18.969 -3.57 1 98.62 56 GLY B C 1
ATOM 1612 O O . GLY B 1 56 ? -0.893 -18.531 -2.428 1 98.62 56 GLY B O 1
ATOM 1613 N N . PHE B 1 57 ? -0.172 -18.344 -4.488 1 98.81 57 PHE B N 1
ATOM 1614 C CA . PHE B 1 57 ? 0.51 -17.062 -4.332 1 98.81 57 PHE B CA 1
ATOM 1615 C C . PHE B 1 57 ? 0.162 -16.125 -5.477 1 98.81 57 PHE B C 1
ATOM 1617 O O . PHE B 1 57 ? 0.498 -16.391 -6.633 1 98.81 57 PHE B O 1
ATOM 1624 N N . HIS B 1 58 ? -0.564 -15 -5.129 1 98.94 58 HIS B N 1
ATOM 1625 C CA . HIS B 1 58 ? -1.093 -14.148 -6.191 1 98.94 58 HIS B CA 1
ATOM 1626 C C . HIS B 1 58 ? -0.988 -12.672 -5.824 1 98.94 58 HIS B C 1
ATOM 1628 O O . HIS B 1 58 ? -0.94 -12.328 -4.645 1 98.94 58 HIS B O 1
ATOM 1634 N N . ILE B 1 59 ? -0.888 -11.852 -6.836 1 98.94 59 ILE B N 1
ATOM 1635 C CA . ILE B 1 59 ? -1.204 -10.438 -6.695 1 98.94 59 ILE B CA 1
ATOM 1636 C C . ILE B 1 59 ? -2.693 -10.211 -6.945 1 98.94 59 ILE B C 1
ATOM 1638 O O . ILE B 1 59 ? -3.244 -10.703 -7.934 1 98.94 59 ILE B O 1
ATOM 1642 N N . HIS B 1 60 ? -3.32 -9.539 -6.023 1 98.88 60 HIS B N 1
ATOM 1643 C CA . HIS B 1 60 ? -4.727 -9.188 -6.16 1 98.88 60 HIS B CA 1
ATOM 1644 C C . HIS B 1 60 ? -4.891 -7.719 -6.543 1 98.88 60 HIS B C 1
ATOM 1646 O O . HIS B 1 60 ? -3.965 -6.922 -6.375 1 98.88 60 HIS B O 1
ATOM 1652 N N . GLN B 1 61 ? -6.047 -7.414 -7.008 1 98.06 61 GLN B N 1
ATOM 1653 C CA . GLN B 1 61 ? -6.305 -6.168 -7.723 1 98.06 61 GLN B CA 1
ATOM 1654 C C . GLN B 1 61 ? -6.285 -4.973 -6.77 1 98.06 61 GLN B C 1
ATOM 1656 O O . GLN B 1 61 ? -5.848 -3.883 -7.145 1 98.06 61 GLN B O 1
ATOM 1661 N N . PHE B 1 62 ? -6.676 -5.113 -5.531 1 98.25 62 PHE B N 1
ATOM 1662 C CA . PHE B 1 62 ? -6.812 -3.969 -4.637 1 98.25 62 PHE B CA 1
ATOM 1663 C C . PHE B 1 62 ? -5.906 -4.121 -3.422 1 98.25 62 PHE B C 1
ATOM 1665 O O . PHE B 1 62 ? -5.645 -5.238 -2.971 1 98.25 62 PHE B O 1
ATOM 1672 N N . GLY B 1 63 ? -5.371 -3.018 -2.957 1 98.25 63 GLY B N 1
ATOM 1673 C CA . GLY B 1 63 ? -4.66 -2.955 -1.688 1 98.25 63 GLY B CA 1
ATOM 1674 C C . GLY B 1 63 ? -5.566 -2.625 -0.516 1 98.25 63 GLY B C 1
ATOM 1675 O O . GLY B 1 63 ? -5.262 -1.731 0.277 1 98.25 63 GLY B O 1
ATOM 1676 N N . ASP B 1 64 ? -6.73 -3.211 -0.495 1 96.81 64 ASP B N 1
ATOM 1677 C CA . ASP B 1 64 ? -7.766 -3.039 0.521 1 96.81 64 ASP B CA 1
ATOM 1678 C C . ASP B 1 64 ? -7.914 -4.297 1.373 1 96.81 64 ASP B C 1
ATOM 1680 O O . ASP B 1 64 ? -8.234 -5.367 0.856 1 96.81 64 ASP B O 1
ATOM 1684 N N . TYR B 1 65 ? -7.645 -4.191 2.695 1 92.75 65 TYR B N 1
ATOM 1685 C CA . TYR B 1 65 ? -7.871 -5.348 3.553 1 92.75 65 TYR B CA 1
ATOM 1686 C C . TYR B 1 65 ? -8.68 -4.965 4.785 1 92.75 65 TYR B C 1
ATOM 1688 O O . TYR B 1 65 ? -8.461 -5.504 5.871 1 92.75 65 TYR B O 1
ATOM 1696 N N . THR B 1 66 ? -9.609 -4.031 4.566 1 93.12 66 THR B N 1
ATOM 1697 C CA . THR B 1 66 ? -10.492 -3.557 5.625 1 93.12 66 THR B CA 1
ATOM 1698 C C . THR B 1 66 ? -11.383 -4.688 6.129 1 93.12 66 THR B C 1
ATOM 1700 O O . THR B 1 66 ? -11.82 -4.672 7.285 1 93.12 66 THR B O 1
ATOM 1703 N N . SER B 1 67 ? -11.727 -5.598 5.297 1 92.75 67 SER B N 1
ATOM 1704 C CA . SER B 1 67 ? -12.461 -6.801 5.672 1 92.75 67 SER B CA 1
ATOM 1705 C C . SER B 1 67 ? -11.602 -8.047 5.52 1 92.75 67 SER B C 1
ATOM 1707 O O . SER B 1 67 ? -12.055 -9.055 4.965 1 92.75 67 SER B O 1
ATOM 1709 N N . GLY B 1 68 ? -10.375 -7.891 6.047 1 92.44 68 GLY B N 1
ATOM 1710 C CA . GLY B 1 68 ? -9.445 -8.977 5.781 1 92.44 68 GLY B CA 1
ATOM 1711 C C . GLY B 1 68 ? -9.023 -9.055 4.324 1 92.44 68 GLY B C 1
ATOM 1712 O O . GLY B 1 68 ? -9.125 -8.07 3.588 1 92.44 68 GLY B O 1
ATOM 1713 N N . CYS B 1 69 ? -8.602 -10.219 3.957 1 95.62 69 CYS B N 1
ATOM 1714 C CA . CYS B 1 69 ? -8.023 -10.344 2.623 1 95.62 69 CYS B CA 1
ATOM 1715 C C . CYS B 1 69 ? -9.117 -10.445 1.563 1 95.62 69 CYS B C 1
ATOM 1717 O O . CYS B 1 69 ? -8.836 -10.367 0.367 1 95.62 69 CYS B O 1
ATOM 1719 N N . VAL B 1 70 ? -10.328 -10.547 1.992 1 94.75 70 VAL B N 1
ATOM 1720 C CA . VAL B 1 70 ? -11.438 -10.633 1.052 1 94.75 70 VAL B CA 1
ATOM 1721 C C . VAL B 1 70 ? -11.555 -9.328 0.259 1 94.75 70 VAL B C 1
ATOM 1723 O O . VAL B 1 70 ? -11.805 -9.352 -0.947 1 94.75 70 VAL B O 1
ATOM 1726 N N . SER B 1 71 ? -11.32 -8.266 0.86 1 95.94 71 SER B N 1
ATOM 1727 C CA . SER B 1 71 ? -11.492 -6.961 0.227 1 95.94 71 SER B CA 1
ATOM 1728 C C . SER B 1 71 ? -10.359 -6.66 -0.749 1 95.94 71 SER B C 1
ATOM 1730 O O . SER B 1 71 ? -10.398 -5.656 -1.462 1 95.94 71 SER B O 1
ATOM 1732 N N . ALA B 1 72 ? -9.391 -7.52 -0.823 1 97.06 72 ALA B N 1
ATOM 1733 C CA . ALA B 1 72 ? -8.32 -7.375 -1.809 1 97.06 72 ALA B CA 1
ATOM 1734 C C . ALA B 1 72 ? -8.852 -7.59 -3.225 1 97.06 72 ALA B C 1
ATOM 1736 O O . ALA B 1 72 ? -8.172 -7.262 -4.203 1 97.06 72 ALA B O 1
ATOM 1737 N N . GLY B 1 73 ? -10.078 -8.188 -3.363 1 97.56 73 GLY B N 1
ATOM 1738 C CA . GLY B 1 73 ? -10.672 -8.391 -4.672 1 97.56 73 GLY B CA 1
ATOM 1739 C C . GLY B 1 73 ? -10.07 -9.562 -5.426 1 97.56 73 GLY B C 1
ATOM 1740 O O . GLY B 1 73 ? -9.43 -10.422 -4.824 1 97.56 73 GLY B O 1
ATOM 1741 N N . SER B 1 74 ? -10.367 -9.68 -6.738 1 98.19 74 SER B N 1
ATOM 1742 C CA . SER B 1 74 ? -9.898 -10.773 -7.582 1 98.19 74 SER B CA 1
ATOM 1743 C C . SER B 1 74 ? -8.422 -10.617 -7.922 1 98.19 74 SER B C 1
ATOM 1745 O O . SER B 1 74 ? -7.809 -9.594 -7.605 1 98.19 74 SER B O 1
ATOM 1747 N N . HIS B 1 75 ? -7.848 -11.672 -8.539 1 98.88 75 HIS B N 1
ATOM 1748 C CA . HIS B 1 75 ? -6.48 -11.57 -9.031 1 98.88 75 HIS B CA 1
ATOM 1749 C C . HIS B 1 75 ? -6.309 -10.352 -9.93 1 98.88 75 HIS B C 1
ATOM 1751 O O . HIS B 1 75 ? -7.242 -9.961 -10.641 1 98.88 75 HIS B O 1
ATOM 1757 N N . PHE B 1 76 ? -5.152 -9.789 -9.844 1 98.88 76 PHE B N 1
ATOM 1758 C CA . PHE B 1 76 ? -4.789 -8.734 -10.773 1 98.88 76 PHE B CA 1
ATOM 1759 C C . PHE B 1 76 ? -4.805 -9.25 -12.211 1 98.88 76 PHE B C 1
ATOM 1761 O O . PHE B 1 76 ? -4.035 -10.148 -12.562 1 98.88 76 PHE B O 1
ATOM 1768 N N . ASN B 1 77 ? -5.68 -8.656 -13.078 1 98.69 77 ASN B N 1
ATOM 1769 C CA . ASN B 1 77 ? -5.934 -9.172 -14.422 1 98.69 77 ASN B CA 1
ATOM 1770 C C . ASN B 1 77 ? -6.297 -8.047 -15.383 1 98.69 77 ASN B C 1
ATOM 1772 O O . ASN B 1 77 ? -7.406 -8.023 -15.93 1 98.69 77 ASN B O 1
ATOM 1776 N N . PRO B 1 78 ? -5.281 -7.203 -15.711 1 98 78 PRO B N 1
ATOM 1777 C CA . PRO B 1 78 ? -5.602 -6.051 -16.547 1 98 78 PRO B CA 1
ATOM 1778 C C . PRO B 1 78 ? -5.965 -6.453 -17.984 1 98 78 PRO B C 1
ATOM 1780 O O . PRO B 1 78 ? -6.617 -5.688 -18.703 1 98 78 PRO B O 1
ATOM 1783 N N . ALA B 1 79 ? -5.609 -7.656 -18.375 1 97.62 79 ALA B N 1
ATOM 1784 C CA . ALA B 1 79 ? -5.84 -8.062 -19.766 1 97.62 79 ALA B CA 1
ATOM 1785 C C . ALA B 1 79 ? -7.078 -8.953 -19.875 1 97.62 79 ALA B C 1
ATOM 1787 O O . ALA B 1 79 ? -7.422 -9.414 -20.969 1 97.62 79 ALA B O 1
ATOM 1788 N N . GLY B 1 80 ? -7.754 -9.211 -18.766 1 98.06 80 GLY B N 1
ATOM 1789 C CA . GLY B 1 80 ? -9 -9.961 -18.781 1 98.06 80 GLY B CA 1
ATOM 1790 C C . GLY B 1 80 ? -8.828 -11.391 -19.266 1 98.06 80 GLY B C 1
ATOM 1791 O O . GLY B 1 80 ? -9.641 -11.891 -20.047 1 98.06 80 GLY B O 1
ATOM 1792 N N . LYS B 1 81 ? -7.758 -12.062 -18.875 1 98.38 81 LYS B N 1
ATOM 1793 C CA . LYS B 1 81 ? -7.457 -13.43 -19.297 1 98.38 81 LYS B CA 1
ATOM 1794 C C . LYS B 1 81 ? -8.016 -14.445 -18.312 1 98.38 81 LYS B C 1
ATOM 1796 O O . LYS B 1 81 ? -8.477 -14.07 -17.219 1 98.38 81 LYS B O 1
ATOM 1801 N N . ASN B 1 82 ? -7.98 -15.688 -18.688 1 98.44 82 ASN B N 1
ATOM 1802 C CA . ASN B 1 82 ? -8.258 -16.766 -17.75 1 98.44 82 ASN B CA 1
ATOM 1803 C C . ASN B 1 82 ? -7.082 -17 -16.812 1 98.44 82 ASN B C 1
ATOM 1805 O O . ASN B 1 82 ? -5.941 -16.672 -17.141 1 98.44 82 ASN B O 1
ATOM 1809 N N . HIS B 1 83 ? -7.453 -17.562 -15.641 1 98.75 83 HIS B N 1
ATOM 1810 C CA . HIS B 1 83 ? -6.402 -17.938 -14.703 1 98.75 83 HIS B CA 1
ATOM 1811 C C . HIS B 1 83 ? -5.477 -19 -15.289 1 98.75 83 HIS B C 1
ATOM 1813 O O . HIS B 1 83 ? -5.93 -19.875 -16.016 1 98.75 83 HIS B O 1
ATOM 1819 N N . GLY B 1 84 ? -4.16 -18.938 -14.984 1 98.19 84 GLY B N 1
ATOM 1820 C CA . GLY B 1 84 ? -3.158 -19.906 -15.391 1 98.19 84 GLY B CA 1
ATOM 1821 C C . GLY B 1 84 ? -1.962 -19.953 -14.461 1 98.19 84 GLY B C 1
ATOM 1822 O O . GLY B 1 84 ? -2.012 -19.422 -13.352 1 98.19 84 GLY B O 1
ATOM 1823 N N . GLY B 1 85 ? -0.919 -20.703 -14.82 1 96.88 85 GLY B N 1
ATOM 1824 C CA . GLY B 1 85 ? 0.329 -20.75 -14.078 1 96.88 85 GLY B CA 1
ATOM 1825 C C . GLY B 1 85 ? 1.309 -19.672 -14.461 1 96.88 85 GLY B C 1
ATOM 1826 O O . GLY B 1 85 ? 1.115 -18.984 -15.469 1 96.88 85 GLY B O 1
ATOM 1827 N N . PRO B 1 86 ? 2.326 -19.453 -13.625 1 95.69 86 PRO B N 1
ATOM 1828 C CA . PRO B 1 86 ? 3.264 -18.344 -13.812 1 95.69 86 PRO B CA 1
ATOM 1829 C C . PRO B 1 86 ? 4.027 -18.438 -15.133 1 95.69 86 PRO B C 1
ATOM 1831 O O . PRO B 1 86 ? 4.613 -17.453 -15.586 1 95.69 86 PRO B O 1
ATOM 1834 N N . ARG B 1 87 ? 3.945 -19.594 -15.805 1 93.94 87 ARG B N 1
ATOM 1835 C CA . ARG B 1 87 ? 4.684 -19.766 -17.047 1 93.94 87 ARG B CA 1
ATOM 1836 C C . ARG B 1 87 ? 3.734 -19.859 -18.234 1 93.94 87 ARG B C 1
ATOM 1838 O O . ARG B 1 87 ? 4.172 -20.047 -19.375 1 93.94 87 ARG B O 1
ATOM 1845 N N . ASP B 1 88 ? 2.518 -19.703 -17.969 1 95.94 88 ASP B N 1
ATOM 1846 C CA . ASP B 1 88 ? 1.517 -19.812 -19.031 1 95.94 88 ASP B CA 1
ATOM 1847 C C . ASP B 1 88 ? 1.342 -18.469 -19.75 1 95.94 88 ASP B C 1
ATOM 1849 O O . ASP B 1 88 ? 1.431 -17.406 -19.125 1 95.94 88 ASP B O 1
ATOM 1853 N N . GLY B 1 89 ? 1.11 -18.547 -21.078 1 93.75 89 GLY B N 1
ATOM 1854 C CA . GLY B 1 89 ? 0.734 -17.359 -21.828 1 93.75 89 GLY B CA 1
ATOM 1855 C C . GLY B 1 89 ? -0.646 -16.844 -21.453 1 93.75 89 GLY B C 1
ATOM 1856 O O . GLY B 1 89 ? -0.881 -15.633 -21.453 1 93.75 89 GLY B O 1
ATOM 1857 N N . GLU B 1 90 ? -1.565 -17.781 -21.328 1 96.88 90 GLU B N 1
ATOM 1858 C CA . GLU B 1 90 ? -2.908 -17.469 -20.844 1 96.88 90 GLU B CA 1
ATOM 1859 C C . GLU B 1 90 ? -2.975 -17.5 -19.328 1 96.88 90 GLU B C 1
ATOM 1861 O O . GLU B 1 90 ? -3.074 -18.578 -18.734 1 96.88 90 GLU B O 1
ATOM 1866 N N . ARG B 1 91 ? -2.969 -16.312 -18.734 1 98.06 91 ARG B N 1
ATOM 1867 C CA . ARG B 1 91 ? -3.045 -16.188 -17.281 1 98.06 91 ARG B CA 1
ATOM 1868 C C . ARG B 1 91 ? -3.35 -14.758 -16.875 1 98.06 91 ARG B C 1
ATOM 1870 O O . ARG B 1 91 ? -3.121 -13.82 -17.641 1 98.06 91 ARG B O 1
ATOM 1877 N N . HIS B 1 92 ? -3.939 -14.555 -15.641 1 98.69 92 HIS B N 1
ATOM 1878 C CA . HIS B 1 92 ? -3.887 -13.227 -15.039 1 98.69 92 HIS B CA 1
ATOM 1879 C C . HIS B 1 92 ? -2.447 -12.75 -14.875 1 98.69 92 HIS B C 1
ATOM 1881 O O . HIS B 1 92 ? -1.539 -13.562 -14.688 1 98.69 92 HIS B O 1
ATOM 1887 N N . ALA B 1 93 ? -2.232 -11.484 -14.875 1 98.5 93 ALA B N 1
ATOM 1888 C CA . ALA B 1 93 ? -0.914 -10.93 -14.586 1 98.5 93 ALA B CA 1
ATOM 1889 C C . ALA B 1 93 ? -0.456 -11.32 -13.18 1 98.5 93 ALA B C 1
ATOM 1891 O O . ALA B 1 93 ? 0.73 -11.578 -12.953 1 98.5 93 ALA B O 1
ATOM 1892 N N . GLY B 1 94 ? -1.364 -11.43 -12.242 1 98.81 94 GLY B N 1
ATOM 1893 C CA . GLY B 1 94 ? -1.04 -11.656 -10.836 1 98.81 94 GLY B CA 1
ATOM 1894 C C . GLY B 1 94 ? -0.901 -13.125 -10.492 1 98.81 94 GLY B C 1
ATOM 1895 O O . GLY B 1 94 ? -0.729 -13.477 -9.32 1 98.81 94 GLY B O 1
ATOM 1896 N N . ASP B 1 95 ? -1.001 -14.008 -11.445 1 98.75 95 ASP B N 1
ATOM 1897 C CA . ASP B 1 95 ? -0.943 -15.453 -11.203 1 98.75 95 ASP B CA 1
ATOM 1898 C C . ASP B 1 95 ? 0.5 -15.922 -11.039 1 98.75 95 ASP B C 1
ATOM 1900 O O . ASP B 1 95 ? 1.104 -16.422 -11.992 1 98.75 95 ASP B O 1
ATOM 1904 N N . LEU B 1 96 ? 0.983 -16 -9.82 1 98.5 96 LEU B N 1
ATOM 1905 C CA . LEU B 1 96 ? 2.391 -16.297 -9.578 1 98.5 96 LEU B CA 1
ATOM 1906 C C . LEU B 1 96 ? 2.568 -17.75 -9.164 1 98.5 96 LEU B C 1
ATOM 1908 O O . LEU B 1 96 ? 3.668 -18.172 -8.781 1 98.5 96 LEU B O 1
ATOM 1912 N N . GLY B 1 97 ? 1.515 -18.5 -9.188 1 98.31 97 GLY B N 1
ATOM 1913 C CA . GLY B 1 97 ? 1.592 -19.922 -8.945 1 98.31 97 GLY B CA 1
ATOM 1914 C C . GLY B 1 97 ? 1.561 -20.281 -7.469 1 98.31 97 GLY B C 1
ATOM 1915 O O . GLY B 1 97 ? 0.674 -19.844 -6.734 1 98.31 97 GLY B O 1
ATOM 1916 N N . ASN B 1 98 ? 2.508 -21.125 -7.016 1 98.56 98 ASN B N 1
ATOM 1917 C CA . ASN B 1 98 ? 2.572 -21.641 -5.652 1 98.56 98 ASN B CA 1
ATOM 1918 C C . ASN B 1 98 ? 3.904 -21.297 -4.988 1 98.56 98 ASN B C 1
ATOM 1920 O O . ASN B 1 98 ? 4.938 -21.234 -5.656 1 98.56 98 ASN B O 1
ATOM 1924 N N . ILE B 1 99 ? 3.855 -21.062 -3.74 1 98.19 99 ILE B N 1
ATOM 1925 C CA . ILE B 1 99 ? 5.043 -21.172 -2.898 1 98.19 99 ILE B CA 1
ATOM 1926 C C . ILE B 1 99 ? 4.973 -22.453 -2.064 1 98.19 99 ILE B C 1
ATOM 1928 O O . ILE B 1 99 ? 3.891 -22.875 -1.646 1 98.19 99 ILE B O 1
ATOM 1932 N N . THR B 1 100 ? 6.082 -23.047 -1.837 1 98.25 100 THR B N 1
ATOM 1933 C CA . THR B 1 100 ? 6.125 -24.344 -1.181 1 98.25 100 THR B CA 1
ATOM 1934 C C . THR B 1 100 ? 6.703 -24.219 0.226 1 98.25 100 THR B C 1
ATOM 1936 O O . THR B 1 100 ? 7.844 -23.781 0.398 1 98.25 100 THR B O 1
ATOM 1939 N N . SER B 1 101 ? 5.914 -24.625 1.179 1 98.06 101 SER B N 1
ATOM 1940 C CA . SER B 1 101 ? 6.348 -24.625 2.572 1 98.06 101 SER B CA 1
ATOM 1941 C C . SER B 1 101 ? 6.797 -26.016 3.012 1 98.06 101 SER B C 1
ATOM 1943 O O . SER B 1 101 ? 6.164 -27.016 2.666 1 98.06 101 SER B O 1
ATOM 1945 N N . THR B 1 102 ? 7.859 -26.078 3.762 1 96.44 102 THR B N 1
ATOM 1946 C CA . THR B 1 102 ? 8.297 -27.312 4.402 1 96.44 102 THR B CA 1
ATOM 1947 C C . THR B 1 102 ? 7.887 -27.328 5.875 1 96.44 102 THR B C 1
ATOM 1949 O O . THR B 1 102 ? 8.281 -28.234 6.621 1 96.44 102 THR B O 1
ATOM 1952 N N . GLY B 1 103 ? 7.148 -26.375 6.352 1 92.75 103 GLY B N 1
ATOM 1953 C CA . GLY B 1 103 ? 6.742 -26.25 7.738 1 92.75 103 GLY B CA 1
ATOM 1954 C C . GLY B 1 103 ? 7.551 -25.219 8.508 1 92.75 103 GLY B C 1
ATOM 1955 O O . GLY B 1 103 ? 7.191 -24.859 9.625 1 92.75 103 GLY B O 1
ATOM 1956 N N . GLY B 1 104 ? 8.633 -24.75 7.949 1 90.44 104 GLY B N 1
ATOM 1957 C CA . GLY B 1 104 ? 9.445 -23.672 8.484 1 90.44 104 GLY B CA 1
ATOM 1958 C C . GLY B 1 104 ? 9.375 -22.391 7.66 1 90.44 104 GLY B C 1
ATOM 1959 O O . GLY B 1 104 ? 8.328 -22.094 7.078 1 90.44 104 GLY B O 1
ATOM 1960 N N . ASP B 1 105 ? 10.375 -21.688 7.711 1 95.06 105 ASP B N 1
ATOM 1961 C CA . ASP B 1 105 ? 10.469 -20.5 6.867 1 95.06 105 ASP B CA 1
ATOM 1962 C C . ASP B 1 105 ? 10.359 -20.859 5.387 1 95.06 105 ASP B C 1
ATOM 1964 O O . ASP B 1 105 ? 11.086 -21.734 4.902 1 95.06 105 ASP B O 1
ATOM 1968 N N . THR B 1 106 ? 9.43 -20.25 4.773 1 97.56 106 THR B N 1
ATOM 1969 C CA . THR B 1 106 ? 9.25 -20.453 3.342 1 97.56 106 THR B CA 1
ATOM 1970 C C . THR B 1 106 ? 9.914 -19.328 2.545 1 97.56 106 THR B C 1
ATOM 1972 O O . THR B 1 106 ? 9.445 -18.188 2.561 1 97.56 106 THR B O 1
ATOM 1975 N N . LYS B 1 107 ? 10.898 -19.672 1.818 1 97.69 107 LYS B N 1
ATOM 1976 C CA . LYS B 1 107 ? 11.602 -18.672 1.011 1 97.69 107 LYS B CA 1
ATOM 1977 C C . LYS B 1 107 ? 10.953 -18.516 -0.36 1 97.69 107 LYS B C 1
ATOM 1979 O O . LYS B 1 107 ? 10.523 -19.5 -0.966 1 97.69 107 LYS B O 1
ATOM 1984 N N . ILE B 1 108 ? 10.961 -17.312 -0.809 1 97.81 108 ILE B N 1
ATOM 1985 C CA . ILE B 1 108 ? 10.383 -16.969 -2.104 1 97.81 108 ILE B CA 1
ATOM 1986 C C . ILE B 1 108 ? 11.445 -16.344 -3 1 97.81 108 ILE B C 1
ATOM 1988 O O . ILE B 1 108 ? 12.18 -15.453 -2.57 1 97.81 108 ILE B O 1
ATOM 1992 N N . GLU B 1 109 ? 11.531 -16.828 -4.148 1 97.06 109 GLU B N 1
ATOM 1993 C CA . GLU B 1 109 ? 12.312 -16.219 -5.215 1 97.06 109 GLU B CA 1
ATOM 1994 C C . GLU B 1 109 ? 11.719 -16.531 -6.586 1 97.06 109 GLU B C 1
ATOM 1996 O O . GLU B 1 109 ? 11.648 -17.703 -6.988 1 97.06 109 GLU B O 1
ATOM 2001 N N . LEU B 1 110 ? 11.297 -15.562 -7.23 1 96.81 110 LEU B N 1
ATOM 2002 C CA . LEU B 1 110 ? 10.805 -15.742 -8.594 1 96.81 110 LEU B CA 1
ATOM 2003 C C . LEU B 1 110 ? 10.992 -14.477 -9.414 1 96.81 110 LEU B C 1
ATOM 2005 O O . LEU B 1 110 ? 11.352 -13.43 -8.867 1 96.81 110 LEU B O 1
ATOM 2009 N N . TYR B 1 111 ? 10.836 -14.609 -10.695 1 97.31 111 TYR B N 1
ATOM 2010 C CA . TYR B 1 111 ? 10.906 -13.516 -11.656 1 97.31 111 TYR B CA 1
ATOM 2011 C C . TYR B 1 111 ? 9.664 -13.484 -12.539 1 97.31 111 TYR B C 1
ATOM 2013 O O . TYR B 1 111 ? 9.164 -14.531 -12.953 1 97.31 111 TYR B O 1
ATOM 2021 N N . ASP B 1 112 ? 9.18 -12.359 -12.781 1 97.44 112 ASP B N 1
ATOM 2022 C CA . ASP B 1 112 ? 7.984 -12.234 -13.609 1 97.44 112 ASP B CA 1
ATOM 2023 C C . ASP B 1 112 ? 8.023 -10.953 -14.438 1 97.44 112 ASP B C 1
ATOM 2025 O O . ASP B 1 112 ? 8.562 -9.93 -13.992 1 97.44 112 ASP B O 1
ATOM 2029 N N . ASP B 1 113 ? 7.406 -10.93 -15.609 1 96 113 ASP B N 1
ATOM 2030 C CA . ASP B 1 113 ? 7.445 -9.75 -16.453 1 96 113 ASP B CA 1
ATOM 2031 C C . ASP B 1 113 ? 6.047 -9.156 -16.641 1 96 113 ASP B C 1
ATOM 2033 O O . ASP B 1 113 ? 5.84 -8.289 -17.484 1 96 113 ASP B O 1
ATOM 2037 N N . GLN B 1 114 ? 5.07 -9.633 -15.852 1 97.31 114 GLN B N 1
ATOM 2038 C CA . GLN B 1 114 ? 3.719 -9.102 -15.977 1 97.31 114 GLN B CA 1
ATOM 2039 C C . GLN B 1 114 ? 3.312 -8.352 -14.711 1 97.31 114 GLN B C 1
ATOM 2041 O O . GLN B 1 114 ? 2.148 -7.98 -14.547 1 97.31 114 GLN B O 1
ATOM 2046 N N . ILE B 1 115 ? 4.23 -8.117 -13.805 1 98.38 115 ILE B N 1
ATOM 2047 C CA . ILE B 1 115 ? 3.922 -7.41 -12.57 1 98.38 115 ILE B CA 1
ATOM 2048 C C . ILE B 1 115 ? 4.879 -6.23 -12.391 1 98.38 115 ILE B C 1
ATOM 2050 O O . ILE B 1 115 ? 5.672 -6.203 -11.453 1 98.38 115 ILE B O 1
ATOM 2054 N N . PRO B 1 116 ? 4.723 -5.246 -13.242 1 98.5 116 PRO B N 1
ATOM 2055 C CA . PRO B 1 116 ? 5.617 -4.09 -13.156 1 98.5 116 PRO B CA 1
ATOM 2056 C C . PRO B 1 116 ? 5.371 -3.248 -11.906 1 98.5 116 PRO B C 1
ATOM 2058 O O . PRO B 1 116 ? 4.285 -3.303 -11.328 1 98.5 116 PRO B O 1
ATOM 2061 N N . LEU B 1 117 ? 6.398 -2.447 -11.508 1 98.44 117 LEU B N 1
ATOM 2062 C CA . LEU B 1 117 ? 6.285 -1.487 -10.414 1 98.44 117 LEU B CA 1
ATOM 2063 C C . LEU B 1 117 ? 6.078 -0.075 -10.953 1 98.44 117 LEU B C 1
ATOM 2065 O O . LEU B 1 117 ? 5.824 0.855 -10.188 1 98.44 117 LEU B O 1
ATOM 2069 N N . THR B 1 118 ? 6.168 0.079 -12.219 1 96.69 118 THR B N 1
ATOM 2070 C CA . THR B 1 118 ? 5.984 1.365 -12.883 1 96.69 118 THR B CA 1
ATOM 2071 C C . THR B 1 118 ? 4.945 1.255 -14 1 96.69 118 THR B C 1
ATOM 2073 O O . THR B 1 118 ? 4.594 0.151 -14.414 1 96.69 118 THR B O 1
ATOM 2076 N N . GLY B 1 119 ? 4.441 2.457 -14.383 1 94.69 119 GLY B N 1
ATOM 2077 C CA . GLY B 1 119 ? 3.523 2.477 -15.516 1 94.69 119 GLY B CA 1
ATOM 2078 C C . GLY B 1 119 ? 2.084 2.201 -15.125 1 94.69 119 GLY B C 1
ATOM 2079 O O . GLY B 1 119 ? 1.771 2.086 -13.938 1 94.69 119 GLY B O 1
ATOM 2080 N N . PRO B 1 120 ? 1.191 2.082 -16.062 1 94.19 120 PRO B N 1
ATOM 2081 C CA . PRO B 1 120 ? -0.25 2.018 -15.797 1 94.19 120 PRO B CA 1
ATOM 2082 C C . PRO B 1 120 ? -0.67 0.716 -15.117 1 94.19 120 PRO B C 1
ATOM 2084 O O . PRO B 1 120 ? -1.721 0.664 -14.477 1 94.19 120 PRO B O 1
ATOM 2087 N N . ASN B 1 121 ? 0.118 -0.297 -15.281 1 97.12 121 ASN B N 1
ATOM 2088 C CA . ASN B 1 121 ? -0.23 -1.578 -14.68 1 97.12 121 ASN B CA 1
ATOM 2089 C C . ASN B 1 121 ? 0.654 -1.887 -13.477 1 97.12 121 ASN B C 1
ATOM 2091 O O . ASN B 1 121 ? 0.864 -3.053 -13.133 1 97.12 121 ASN B O 1
ATOM 2095 N N . SER B 1 122 ? 1.229 -0.816 -12.922 1 98.19 122 SER B N 1
ATOM 2096 C CA . SER B 1 122 ? 2.035 -0.991 -11.719 1 98.19 122 SER B CA 1
ATOM 2097 C C . SER B 1 122 ? 1.268 -1.753 -10.641 1 98.19 122 SER B C 1
ATOM 2099 O O . SER B 1 122 ? 0.079 -1.507 -10.43 1 98.19 122 SER B O 1
ATOM 2101 N N . ILE B 1 123 ? 1.958 -2.605 -9.898 1 98.81 123 ILE B N 1
ATOM 2102 C CA . ILE B 1 123 ? 1.298 -3.363 -8.836 1 98.81 123 ILE B CA 1
ATOM 2103 C C . ILE B 1 123 ? 1.438 -2.625 -7.508 1 98.81 123 ILE B C 1
ATOM 2105 O O . ILE B 1 123 ? 0.923 -3.076 -6.484 1 98.81 123 ILE B O 1
ATOM 2109 N N . ILE B 1 124 ? 2.129 -1.483 -7.48 1 98.69 124 ILE B N 1
ATOM 2110 C CA . ILE B 1 124 ? 2.154 -0.659 -6.277 1 98.69 124 ILE B CA 1
ATOM 2111 C C . ILE B 1 124 ? 0.728 -0.307 -5.863 1 98.69 124 ILE B C 1
ATOM 2113 O O . ILE B 1 124 ? -0.096 0.065 -6.703 1 98.69 124 ILE B O 1
ATOM 2117 N N . GLY B 1 125 ? 0.467 -0.44 -4.543 1 98.69 125 GLY B N 1
ATOM 2118 C CA . GLY B 1 125 ? -0.861 -0.154 -4.023 1 98.69 125 GLY B CA 1
ATOM 2119 C C . GLY B 1 125 ? -1.808 -1.336 -4.125 1 98.69 125 GLY B C 1
ATOM 2120 O O . GLY B 1 125 ? -2.936 -1.278 -3.629 1 98.69 125 GLY B O 1
ATOM 2121 N N . ARG B 1 126 ? -1.413 -2.371 -4.758 1 98.75 126 ARG B N 1
ATOM 2122 C CA . ARG B 1 126 ? -2.154 -3.627 -4.805 1 98.75 126 ARG B CA 1
ATOM 2123 C C . ARG B 1 126 ? -1.702 -4.574 -3.699 1 98.75 126 ARG B C 1
ATOM 2125 O O . ARG B 1 126 ? -0.972 -4.172 -2.791 1 98.75 126 ARG B O 1
ATOM 2132 N N . SER B 1 127 ? -2.201 -5.867 -3.732 1 98.69 127 SER B N 1
ATOM 2133 C CA . SER B 1 127 ? -1.887 -6.711 -2.584 1 98.69 127 SER B CA 1
ATOM 2134 C C . SER B 1 127 ? -1.306 -8.047 -3.025 1 98.69 127 SER B C 1
ATOM 2136 O O . SER B 1 127 ? -1.666 -8.57 -4.082 1 98.69 127 SER B O 1
ATOM 2138 N N . VAL B 1 128 ? -0.422 -8.531 -2.189 1 98.75 128 VAL B N 1
ATOM 2139 C CA . VAL B 1 128 ? -0.033 -9.938 -2.219 1 98.75 128 VAL B CA 1
ATOM 2140 C C . VAL B 1 128 ? -0.993 -10.758 -1.359 1 98.75 128 VAL B C 1
ATOM 2142 O O . VAL B 1 128 ? -1.359 -10.336 -0.258 1 98.75 128 VAL B O 1
ATOM 2145 N N . VAL B 1 129 ? -1.417 -11.883 -1.877 1 98.5 129 VAL B N 1
ATOM 2146 C CA . VAL B 1 129 ? -2.242 -12.797 -1.087 1 98.5 129 VAL B CA 1
ATOM 2147 C C . VAL B 1 129 ? -1.636 -14.195 -1.109 1 98.5 129 VAL B C 1
ATOM 2149 O O . VAL B 1 129 ? -1.275 -14.703 -2.174 1 98.5 129 VAL B O 1
ATOM 2152 N N . VAL B 1 130 ? -1.463 -14.781 0.059 1 98.25 130 VAL B N 1
ATOM 2153 C CA . VAL B 1 130 ? -1.09 -16.188 0.234 1 98.25 130 VAL B CA 1
ATOM 2154 C C . VAL B 1 130 ? -2.326 -17.016 0.585 1 98.25 130 VAL B C 1
ATOM 2156 O O . VAL B 1 130 ? -3.061 -16.672 1.519 1 98.25 130 VAL B O 1
ATOM 2159 N N . HIS B 1 131 ? -2.502 -18.094 -0.157 1 97.75 131 HIS B N 1
ATOM 2160 C CA . HIS B 1 131 ? -3.703 -18.891 0.008 1 97.75 131 HIS B CA 1
ATOM 2161 C C . HIS B 1 131 ? -3.408 -20.172 0.801 1 97.75 131 HIS B C 1
ATOM 2163 O O . HIS B 1 131 ? -2.246 -20.547 0.97 1 97.75 131 HIS B O 1
ATOM 2169 N N . ALA B 1 132 ? -4.477 -20.766 1.268 1 96.88 132 ALA B N 1
ATOM 2170 C CA . ALA B 1 132 ? -4.367 -21.953 2.127 1 96.88 132 ALA B CA 1
ATOM 2171 C C . ALA B 1 132 ? -4.043 -23.188 1.312 1 96.88 132 ALA B C 1
ATOM 2173 O O . ALA B 1 132 ? -3.283 -24.062 1.762 1 96.88 132 ALA B O 1
ATOM 2174 N N . ASP B 1 133 ? -4.602 -23.297 0.123 1 98 133 ASP B N 1
ATOM 2175 C CA . ASP B 1 133 ? -4.496 -24.516 -0.671 1 98 133 ASP B CA 1
ATOM 2176 C C . ASP B 1 133 ? -3.619 -24.297 -1.902 1 98 133 ASP B C 1
ATOM 2178 O O . ASP B 1 133 ? -3.361 -23.156 -2.293 1 98 133 ASP B O 1
ATOM 2182 N N . PRO B 1 134 ? -3.178 -25.422 -2.486 1 98.56 134 PRO B N 1
ATOM 2183 C CA . PRO B 1 134 ? -2.428 -25.297 -3.738 1 98.56 134 PRO B CA 1
ATOM 2184 C C . PRO B 1 134 ? -3.256 -24.688 -4.871 1 98.56 134 PRO B C 1
ATOM 2186 O O . PRO B 1 134 ? -4.449 -24.984 -4.992 1 98.56 134 PRO B O 1
ATOM 2189 N N . ASP B 1 135 ? -2.627 -23.781 -5.562 1 98.81 135 ASP B N 1
ATOM 2190 C CA . ASP B 1 135 ? -3.18 -23.312 -6.828 1 98.81 135 ASP B CA 1
ATOM 2191 C C . ASP B 1 135 ? -3.143 -24.422 -7.883 1 98.81 135 ASP B C 1
ATOM 2193 O O . ASP B 1 135 ? -2.09 -25.016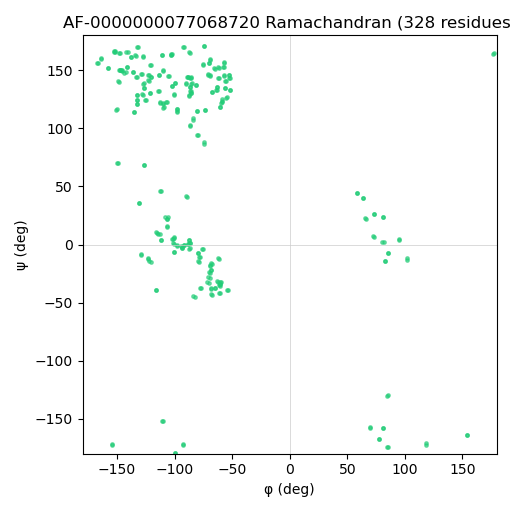 -8.133 1 98.81 135 ASP B O 1
ATOM 2197 N N . ASP B 1 136 ? -4.199 -24.672 -8.57 1 98.69 136 ASP B N 1
ATOM 2198 C CA . ASP B 1 136 ? -4.223 -25.766 -9.555 1 98.69 136 ASP B CA 1
ATOM 2199 C C . ASP B 1 136 ? -3.832 -25.25 -10.938 1 98.69 136 ASP B C 1
ATOM 2201 O O . ASP B 1 136 ? -3.887 -26 -11.914 1 98.69 136 ASP B O 1
ATOM 2205 N N . LEU B 1 137 ? -3.533 -23.953 -11.086 1 98.31 137 LEU B N 1
ATOM 2206 C CA . LEU B 1 137 ? -2.982 -23.312 -12.273 1 98.31 137 LEU B CA 1
ATOM 2207 C C . LEU B 1 137 ? -3.979 -23.359 -13.43 1 98.31 137 LEU B C 1
ATOM 2209 O O . LEU B 1 137 ? -3.582 -23.359 -14.594 1 98.31 137 LEU B O 1
ATOM 2213 N N . GLY B 1 138 ? -5.211 -23.516 -13.062 1 97.75 138 GLY B N 1
ATOM 2214 C CA . GLY B 1 138 ? -6.246 -23.547 -14.086 1 97.75 138 GLY B CA 1
ATOM 2215 C C . GLY B 1 138 ? -6.371 -24.891 -14.758 1 97.75 138 GLY B C 1
ATOM 2216 O O . GLY B 1 138 ? -6.949 -25 -15.844 1 97.75 138 GLY B O 1
ATOM 2217 N N . LYS B 1 139 ? -5.965 -25.953 -14.133 1 96.75 139 LYS B N 1
ATOM 2218 C CA . LYS B 1 139 ? -5.785 -27.188 -14.891 1 96.75 139 LYS B CA 1
ATOM 2219 C C . LYS B 1 139 ? -6.621 -28.328 -14.305 1 96.75 139 LYS B C 1
ATOM 2221 O O . LYS B 1 139 ? -6.824 -29.344 -14.953 1 96.75 139 LYS B O 1
ATOM 2226 N N . ASP B 1 140 ? -7.199 -28.25 -13.164 1 94.06 140 ASP B N 1
ATOM 2227 C CA . ASP B 1 140 ? -7.793 -29.406 -12.5 1 94.06 140 ASP B CA 1
ATOM 2228 C C . ASP B 1 140 ? -9.297 -29.453 -12.734 1 94.06 140 ASP B C 1
ATOM 2230 O O . ASP B 1 140 ? -9.977 -30.375 -12.266 1 94.06 140 ASP B O 1
ATOM 2234 N N . GLY B 1 141 ? -9.836 -28.609 -13.375 1 92.44 141 GLY B N 1
ATOM 2235 C CA . GLY B 1 141 ? -11.211 -28.688 -13.82 1 92.44 141 GLY B CA 1
ATOM 2236 C C . GLY B 1 141 ? -12.219 -28.312 -12.75 1 92.44 141 GLY B C 1
ATOM 2237 O O . GLY B 1 141 ? -13.43 -28.406 -12.961 1 92.44 141 GLY B O 1
ATOM 2238 N N . HIS B 1 142 ? -11.766 -27.938 -11.625 1 95.62 142 HIS B N 1
ATOM 2239 C CA . HIS B 1 142 ? -12.703 -27.422 -10.633 1 95.62 142 HIS B CA 1
ATOM 2240 C C . HIS B 1 142 ? -13.492 -26.234 -11.18 1 95.62 142 HIS B C 1
ATOM 2242 O O . HIS B 1 142 ? -13.016 -25.531 -12.07 1 95.62 142 HIS B O 1
ATOM 2248 N N . PRO B 1 143 ? -14.664 -25.922 -10.656 1 96.5 143 PRO B N 1
ATOM 2249 C CA . PRO B 1 143 ? -15.516 -24.844 -11.172 1 96.5 143 PRO B CA 1
ATOM 2250 C C . PRO B 1 143 ? -14.828 -23.484 -11.117 1 96.5 143 PRO B C 1
ATOM 2252 O O . PRO B 1 143 ? -15.102 -22.625 -11.961 1 96.5 143 PRO B O 1
ATOM 2255 N N . ASP B 1 144 ? -13.953 -23.234 -10.125 1 97.5 144 ASP B N 1
ATOM 2256 C CA . ASP B 1 144 ? -13.32 -21.922 -9.984 1 97.5 144 ASP B CA 1
ATOM 2257 C C . ASP B 1 144 ? -11.852 -21.969 -10.398 1 97.5 144 ASP B C 1
ATOM 2259 O O . ASP B 1 144 ? -11.078 -21.062 -10.078 1 97.5 144 ASP B O 1
ATOM 2263 N N . SER B 1 145 ? -11.469 -23.016 -11.094 1 98.38 145 SER B N 1
ATOM 2264 C CA . SER B 1 145 ? -10.094 -23.203 -11.539 1 98.38 145 SER B CA 1
ATOM 2265 C C . SER B 1 145 ? -9.648 -22.078 -12.461 1 98.38 145 SER B C 1
ATOM 2267 O O . SER B 1 145 ? -8.562 -21.516 -12.289 1 98.38 145 SER B O 1
ATOM 2269 N N . LEU B 1 146 ? -10.5 -21.641 -13.391 1 98.06 146 LEU B N 1
ATOM 2270 C CA . LEU B 1 146 ? -10.133 -20.672 -14.422 1 98.06 146 LEU B CA 1
ATOM 2271 C C . LEU B 1 146 ? -10.32 -19.25 -13.922 1 98.06 146 LEU B C 1
ATOM 2273 O O . LEU B 1 146 ? -10.07 -18.297 -14.656 1 98.06 146 LEU B O 1
ATOM 2277 N N . THR B 1 147 ? -10.727 -19.109 -12.703 1 97.88 147 THR B N 1
ATOM 2278 C CA . THR B 1 147 ? -10.852 -17.766 -12.148 1 97.88 147 THR B CA 1
ATOM 2279 C C . THR B 1 147 ? -9.875 -17.562 -10.984 1 97.88 147 THR B C 1
ATOM 2281 O O . THR B 1 147 ? -9.258 -16.516 -10.867 1 97.88 147 THR B O 1
ATOM 2284 N N . THR B 1 148 ? -9.727 -18.641 -10.172 1 97.88 148 THR B N 1
ATOM 2285 C CA . THR B 1 148 ? -8.945 -18.438 -8.961 1 97.88 148 THR B CA 1
ATOM 2286 C C . THR B 1 148 ? -7.859 -19.5 -8.812 1 97.88 148 THR B C 1
ATOM 2288 O O . THR B 1 148 ? -7.039 -19.438 -7.898 1 97.88 148 THR B O 1
ATOM 2291 N N . GLY B 1 149 ? -7.863 -20.562 -9.672 1 98.56 149 GLY B N 1
ATOM 2292 C CA . GLY B 1 149 ? -6.957 -21.688 -9.516 1 98.56 149 GLY B CA 1
ATOM 2293 C C . GLY B 1 149 ? -7.324 -22.594 -8.352 1 98.56 149 GLY B C 1
ATOM 2294 O O . GLY B 1 149 ? -6.535 -23.453 -7.953 1 98.56 149 GLY B O 1
ATOM 2295 N N . HIS B 1 150 ? -8.5 -22.312 -7.734 1 98.5 150 HIS B N 1
ATOM 2296 C CA . HIS B 1 150 ? -9.016 -23.125 -6.633 1 98.5 150 HIS B CA 1
ATOM 2297 C C . HIS B 1 150 ? -8.016 -23.172 -5.477 1 98.5 150 HIS B C 1
ATOM 2299 O O . HIS B 1 150 ? -7.766 -24.234 -4.914 1 98.5 150 HIS B O 1
ATOM 2305 N N . ALA B 1 151 ? -7.48 -22.094 -5.16 1 98 151 ALA B N 1
ATOM 2306 C CA . ALA B 1 151 ? -6.371 -22.062 -4.207 1 98 151 ALA B CA 1
ATOM 2307 C C . ALA B 1 151 ? -6.883 -21.953 -2.775 1 98 151 ALA B C 1
ATOM 2309 O O . ALA B 1 151 ? -6.094 -21.781 -1.842 1 98 151 ALA B O 1
ATOM 2310 N N . GLY B 1 152 ? -8.25 -21.906 -2.52 1 97.06 152 GLY B N 1
ATOM 2311 C CA . GLY B 1 152 ? -8.805 -21.938 -1.176 1 97.06 152 GLY B CA 1
ATOM 2312 C C . GLY B 1 152 ? -8.766 -20.594 -0.479 1 97.06 152 GLY B C 1
ATOM 2313 O O . GLY B 1 152 ? -8.711 -19.547 -1.134 1 97.06 152 GLY B O 1
ATOM 2314 N N . ALA B 1 153 ? -8.82 -20.547 0.823 1 96.12 153 ALA B N 1
ATOM 2315 C CA . ALA B 1 153 ? -8.961 -19.359 1.653 1 96.12 153 ALA B CA 1
ATOM 2316 C C . ALA B 1 153 ? -7.742 -18.453 1.529 1 96.12 153 ALA B C 1
ATOM 2318 O O . ALA B 1 153 ? -6.633 -18.922 1.278 1 96.12 153 ALA B O 1
ATOM 2319 N N . ARG B 1 154 ? -7.953 -17.203 1.711 1 96.88 154 ARG B N 1
ATOM 2320 C CA . ARG B 1 154 ? -6.891 -16.203 1.771 1 96.88 154 ARG B CA 1
ATOM 2321 C C . ARG B 1 154 ? -6.289 -16.125 3.172 1 96.88 154 ARG B C 1
ATOM 2323 O O . ARG B 1 154 ? -6.902 -15.578 4.086 1 96.88 154 ARG B O 1
ATOM 2330 N N . LEU B 1 155 ? -5.086 -16.625 3.348 1 96.25 155 LEU B N 1
ATOM 2331 C CA . LEU B 1 155 ? -4.488 -16.797 4.668 1 96.25 155 LEU B CA 1
ATOM 2332 C C . LEU B 1 155 ? -3.863 -15.492 5.16 1 96.25 155 LEU B C 1
ATOM 2334 O O . LEU B 1 155 ? -3.945 -15.172 6.348 1 96.25 155 LEU B O 1
ATOM 2338 N N . ALA B 1 156 ? -3.16 -14.859 4.309 1 97 156 ALA B N 1
ATOM 2339 C CA . ALA B 1 156 ? -2.453 -13.625 4.637 1 97 156 ALA B CA 1
ATOM 2340 C C . ALA B 1 156 ? -2.391 -12.688 3.432 1 97 156 ALA B C 1
ATOM 2342 O O . ALA B 1 156 ? -2.387 -13.148 2.285 1 97 156 ALA B O 1
ATOM 2343 N N . CYS B 1 157 ? -2.357 -11.445 3.707 1 97.44 157 CYS B N 1
ATOM 2344 C CA . CYS B 1 157 ? -2.221 -10.469 2.637 1 97.44 157 CYS B CA 1
ATOM 2345 C C . CYS B 1 157 ? -1.551 -9.195 3.143 1 97.44 157 CYS B C 1
ATOM 2347 O O . CYS B 1 157 ? -1.373 -9.023 4.352 1 97.44 157 CYS B O 1
ATOM 2349 N N . GLY B 1 158 ? -1.13 -8.391 2.297 1 97.44 158 GLY B N 1
ATOM 2350 C CA . GLY B 1 158 ? -0.537 -7.082 2.537 1 97.44 158 GLY B CA 1
ATOM 2351 C C . GLY B 1 158 ? -0.481 -6.215 1.293 1 97.44 158 GLY B C 1
ATOM 2352 O O . GLY B 1 158 ? -0.54 -6.723 0.172 1 97.44 158 GLY B O 1
ATOM 2353 N N . VAL B 1 159 ? -0.344 -4.934 1.517 1 98.56 159 VAL B N 1
ATOM 2354 C CA . VAL B 1 159 ? -0.305 -3.975 0.418 1 98.56 159 VAL B CA 1
ATOM 2355 C C . VAL B 1 159 ? 1.138 -3.771 -0.04 1 98.56 159 VAL B C 1
ATOM 2357 O O . VAL B 1 159 ? 2.049 -3.678 0.784 1 98.56 159 VAL B O 1
ATOM 2360 N N . ILE B 1 160 ? 1.33 -3.701 -1.32 1 98.88 160 ILE B N 1
ATOM 2361 C CA . ILE B 1 160 ? 2.643 -3.447 -1.904 1 98.88 160 ILE B CA 1
ATOM 2362 C C . ILE B 1 160 ? 2.943 -1.95 -1.865 1 98.88 160 ILE B C 1
ATOM 2364 O O . ILE B 1 160 ? 2.264 -1.156 -2.52 1 98.88 160 ILE B O 1
ATOM 2368 N N . GLY B 1 161 ? 3.922 -1.614 -1.108 1 98.75 161 GLY B N 1
ATOM 2369 C CA . GLY B 1 161 ? 4.301 -0.221 -0.94 1 98.75 161 GLY B CA 1
ATOM 2370 C C . GLY B 1 161 ? 5.629 0.12 -1.595 1 98.75 161 GLY B C 1
ATOM 2371 O O . GLY B 1 161 ? 6.527 -0.721 -1.664 1 98.75 161 GLY B O 1
ATOM 2372 N N . SER B 1 162 ? 5.727 1.327 -2.016 1 98.12 162 SER B N 1
ATOM 2373 C CA . SER B 1 162 ? 6.965 1.789 -2.635 1 98.12 162 SER B CA 1
ATOM 2374 C C . SER B 1 162 ? 8.078 1.919 -1.605 1 98.12 162 SER B C 1
ATOM 2376 O O . SER B 1 162 ? 7.828 2.232 -0.441 1 98.12 162 SER B O 1
ATOM 2378 N N . THR B 1 163 ? 9.273 1.652 -2.023 1 97.94 163 THR B N 1
ATOM 2379 C CA . THR B 1 163 ? 10.445 1.835 -1.177 1 97.94 163 THR B CA 1
ATOM 2380 C C . THR B 1 163 ? 11.539 2.586 -1.926 1 97.94 163 THR B C 1
ATOM 2382 O O . THR B 1 163 ? 11.43 2.812 -3.133 1 97.94 163 THR B O 1
ATOM 2385 N N . LYS B 1 164 ? 12.57 2.984 -1.154 1 92.94 164 LYS B N 1
ATOM 2386 C CA . LYS B 1 164 ? 13.719 3.686 -1.731 1 92.94 164 LYS B CA 1
ATOM 2387 C C . LYS B 1 164 ? 14.461 2.795 -2.719 1 92.94 164 LYS B C 1
ATOM 2389 O O . LYS B 1 164 ? 14.711 1.62 -2.439 1 92.94 164 LYS B O 1
ATOM 2394 N N . LEU B 1 165 ? 14.75 3.434 -3.918 1 89.75 165 LEU B N 1
ATOM 2395 C CA . LEU B 1 165 ? 15.578 2.723 -4.883 1 89.75 165 LEU B CA 1
ATOM 2396 C C . LEU B 1 165 ? 17.031 2.717 -4.441 1 89.75 165 LEU B C 1
ATOM 2398 O O . LEU B 1 165 ? 17.594 3.762 -4.082 1 89.75 165 LEU B O 1
ATOM 2402 N N . GLN B 1 166 ? 17.672 1.832 -3.635 1 71.81 166 GLN B N 1
ATOM 2403 C CA . GLN B 1 166 ? 19.062 1.838 -3.193 1 71.81 166 GLN B CA 1
ATOM 2404 C C . GLN B 1 166 ? 20 2.191 -4.34 1 71.81 166 GLN B C 1
ATOM 2406 O O . GLN B 1 166 ? 19.703 1.904 -5.504 1 71.81 166 GLN B O 1
#

pLDDT: mean 95.55, std 6.07, range [55.69, 98.94]

Secondary structure (DSSP, 8-state):
-PPPHHHHHTS-EEEEEEEEEB-SSS-EEEEEEEEETTS-EEEEEEEESPPSEEEEEEEES----EEEEGGG-SBP-TT-PPP--TT-SSS-TTEEEEEEE-SS-EEEEEEESS--SSSTT--TT-EEEEESS---TT-S--TTHHHHTT--SEEEEEEEEEE---/----HHHHHTS-EEEEEEEEEB-SSS-EEEEEEEEETTS-EEEEEEEESPPSEEEEEEEES----EEEEGGG-SBP-TT-PPP--TT-SSS-TTEEEEEEE-SS-EEEEEEESS--SSSTT--TT-EEEEESS---TT-S--TTHHHHTT--SEEEEEEEEEE---

Organism: Amphimedon queenslandica (NCBI:txid400682)